Protein AF-A0A4Z2E9Z8-F1 (afdb_monomer_lite)

Sequence (197 aa):
MYSSHRVENRVEHRVENRVEHRVENRVEHRVENRVENRVEHRVENRVENRVENMVENRVENMVSHRVENRVENRVEHRVENMVEHRVENRVEHMVENRVENRVEHRVEHRVEHMVENRVENMVENRVENRVENMVENRVEHRVENMLVEVKVDPGSEDFILQTRTYDLYITYDKYYQTPRLWLFGYDEVRTRTRRVL

Structure (mmCIF, N/CA/C/O backbone):
data_AF-A0A4Z2E9Z8-F1
#
_entry.id   AF-A0A4Z2E9Z8-F1
#
loop_
_atom_site.group_PDB
_atom_site.id
_atom_site.type_symbol
_atom_site.label_atom_id
_atom_site.label_alt_id
_atom_site.label_comp_id
_atom_site.label_asym_id
_atom_site.label_entity_id
_atom_site.label_seq_id
_atom_site.pdbx_PDB_ins_code
_atom_site.Cartn_x
_atom_site.Cartn_y
_atom_site.Cartn_z
_atom_site.occupancy
_atom_site.B_iso_or_equiv
_atom_site.auth_seq_id
_atom_site.auth_comp_id
_atom_site.auth_asym_id
_atom_site.auth_atom_id
_atom_site.pdbx_PDB_model_num
ATOM 1 N N . MET A 1 1 ? -66.173 -4.211 116.895 1.00 52.69 1 MET A N 1
ATOM 2 C CA . MET A 1 1 ? -66.014 -3.791 115.483 1.00 52.69 1 MET A CA 1
ATOM 3 C C . MET A 1 1 ? -64.700 -3.051 115.189 1.00 52.69 1 MET A C 1
ATOM 5 O O . MET A 1 1 ? -64.117 -3.333 114.158 1.00 52.69 1 MET A O 1
ATOM 9 N N . TYR A 1 2 ? -64.145 -2.215 116.079 1.00 50.94 2 TYR A N 1
ATOM 10 C CA . TYR A 1 2 ? -62.899 -1.460 115.805 1.00 50.94 2 TYR A CA 1
ATOM 11 C C . TYR A 1 2 ? -61.582 -2.268 115.724 1.00 50.94 2 TYR A C 1
ATOM 13 O O . TYR A 1 2 ? -60.616 -1.804 115.125 1.00 50.94 2 TYR A O 1
ATOM 21 N N . SER A 1 3 ? -61.506 -3.464 116.319 1.00 54.22 3 SER A N 1
ATOM 22 C CA . SER A 1 3 ? -60.261 -4.255 116.355 1.00 54.22 3 SER A CA 1
ATOM 23 C C . SER A 1 3 ? -60.012 -5.055 115.066 1.00 54.22 3 SER A C 1
ATOM 25 O O . SER A 1 3 ? -58.865 -5.163 114.643 1.00 54.22 3 SER A O 1
ATOM 27 N N . SER A 1 4 ? -61.070 -5.527 114.393 1.00 55.72 4 SER A N 1
ATOM 28 C CA . SER A 1 4 ? -60.958 -6.346 113.172 1.00 55.72 4 SER A CA 1
ATOM 29 C C . SER A 1 4 ? -60.446 -5.533 111.982 1.00 55.72 4 SER A C 1
ATOM 31 O O . SER A 1 4 ? -59.457 -5.910 111.367 1.00 55.72 4 SER A O 1
ATOM 33 N N . HIS A 1 5 ? -61.005 -4.338 111.757 1.00 58.56 5 HIS A N 1
ATOM 34 C CA . HIS A 1 5 ? -60.586 -3.456 110.660 1.00 58.56 5 HIS A CA 1
ATOM 35 C C . HIS A 1 5 ? -59.128 -2.995 110.771 1.00 58.56 5 HIS A C 1
ATOM 37 O O . HIS A 1 5 ? -58.488 -2.704 109.765 1.00 58.56 5 HIS A O 1
ATOM 43 N N . ARG A 1 6 ? -58.580 -2.912 111.990 1.00 59.97 6 ARG A N 1
ATOM 44 C CA . ARG A 1 6 ? -57.185 -2.504 112.206 1.00 59.97 6 ARG A CA 1
ATOM 45 C C . ARG A 1 6 ? -56.204 -3.644 111.932 1.00 59.97 6 ARG A C 1
ATOM 47 O O . ARG A 1 6 ? -55.058 -3.378 111.586 1.00 59.97 6 ARG A O 1
ATOM 54 N N . VAL A 1 7 ? -56.639 -4.891 112.107 1.00 62.44 7 VAL A N 1
ATOM 55 C CA . VAL A 1 7 ? -55.854 -6.084 111.768 1.00 62.44 7 VAL A CA 1
ATOM 56 C C . VAL A 1 7 ? -55.949 -6.361 110.271 1.00 62.44 7 VAL A C 1
ATOM 58 O O . VAL A 1 7 ? -54.907 -6.570 109.664 1.00 62.44 7 VAL A O 1
ATOM 61 N N . GLU A 1 8 ? -57.135 -6.254 109.667 1.00 61.88 8 GLU A N 1
ATOM 62 C CA . GLU A 1 8 ? -57.327 -6.360 108.210 1.00 61.88 8 GLU A CA 1
ATOM 63 C C . GLU A 1 8 ? -56.483 -5.337 107.459 1.00 61.88 8 GLU A C 1
ATOM 65 O O . GLU A 1 8 ? -55.589 -5.742 106.727 1.00 61.88 8 GLU A O 1
ATOM 70 N N . ASN A 1 9 ? -56.619 -4.038 107.756 1.00 67.50 9 ASN A N 1
ATOM 71 C CA . ASN A 1 9 ? -55.815 -3.009 107.085 1.00 67.50 9 ASN A CA 1
ATOM 72 C C . ASN A 1 9 ? -54.307 -3.234 107.253 1.00 67.50 9 ASN A C 1
ATOM 74 O O . ASN A 1 9 ? -53.518 -2.958 106.357 1.00 67.50 9 ASN A O 1
ATOM 78 N N . ARG A 1 10 ? -53.864 -3.729 108.415 1.00 66.88 10 ARG A N 1
ATOM 79 C CA . ARG A 1 10 ? -52.434 -3.941 108.667 1.00 66.88 10 ARG A CA 1
ATOM 80 C C . ARG A 1 10 ? -51.906 -5.204 107.995 1.00 66.88 10 ARG A C 1
ATOM 82 O O . ARG A 1 10 ? -50.712 -5.258 107.715 1.00 66.88 10 ARG A O 1
ATOM 89 N N . VAL A 1 11 ? -52.749 -6.213 107.787 1.00 68.81 11 VAL A N 1
ATOM 90 C CA . VAL A 1 11 ? -52.408 -7.447 107.071 1.00 68.81 11 VAL A CA 1
ATOM 91 C C . VAL A 1 11 ? -52.458 -7.203 105.570 1.00 68.81 11 VAL A C 1
ATOM 93 O O . VAL A 1 11 ? -51.477 -7.526 104.913 1.00 68.81 11 VAL A O 1
ATOM 96 N N . GLU A 1 12 ? -53.506 -6.563 105.054 1.00 68.25 12 GLU A N 1
ATOM 97 C CA . GLU A 1 12 ? -53.617 -6.164 103.646 1.00 68.25 12 GLU A CA 1
ATOM 98 C C . GLU A 1 12 ? -52.423 -5.310 103.244 1.00 68.25 12 GLU A C 1
ATOM 100 O O . GLU A 1 12 ? -51.620 -5.741 102.426 1.00 68.25 12 GLU A O 1
ATOM 105 N N . HIS A 1 13 ? -52.170 -4.206 103.947 1.00 72.00 13 HIS A N 1
ATOM 106 C CA . HIS A 1 13 ? -51.076 -3.303 103.591 1.00 72.00 13 HIS A CA 1
ATOM 107 C C . HIS A 1 13 ? -49.682 -3.951 103.715 1.00 72.00 13 HIS A C 1
ATOM 109 O O . HIS A 1 13 ? -48.727 -3.519 103.068 1.00 72.00 13 HIS A O 1
ATOM 115 N N . ARG A 1 14 ? -49.517 -4.993 104.548 1.00 68.56 14 ARG A N 1
ATOM 116 C CA . ARG A 1 14 ? -48.258 -5.760 104.626 1.00 68.56 14 ARG A CA 1
ATOM 117 C C . ARG A 1 14 ? -48.140 -6.810 103.536 1.00 68.56 14 ARG A C 1
ATOM 119 O O . ARG A 1 14 ? -47.023 -7.077 103.101 1.00 68.56 14 ARG A O 1
ATOM 126 N N . VAL A 1 15 ? -49.236 -7.476 103.194 1.00 70.00 15 VAL A N 1
ATOM 127 C CA . VAL A 1 15 ? -49.260 -8.514 102.164 1.00 70.00 15 VAL A CA 1
ATOM 128 C C . VAL A 1 15 ? -49.118 -7.856 100.804 1.00 70.00 15 VAL A C 1
ATOM 130 O O . VAL A 1 15 ? -48.246 -8.269 100.056 1.00 70.00 15 VAL A O 1
ATOM 133 N N . GLU A 1 16 ? -49.859 -6.789 100.545 1.00 69.94 16 GLU A N 1
ATOM 134 C CA . GLU A 1 16 ? -49.835 -6.022 99.303 1.00 69.94 16 GLU A CA 1
ATOM 135 C C . GLU A 1 16 ? -48.438 -5.452 99.047 1.00 69.94 16 GLU A C 1
ATOM 137 O O . GLU A 1 16 ? -47.761 -5.919 98.135 1.00 69.94 16 GLU A O 1
ATOM 142 N N . ASN A 1 17 ? -47.892 -4.647 99.969 1.00 71.06 17 ASN A N 1
ATOM 143 C CA . ASN A 1 17 ? -46.530 -4.120 99.818 1.00 71.06 17 ASN A CA 1
ATOM 144 C C . ASN A 1 17 ? -45.461 -5.212 99.688 1.00 71.06 17 ASN A C 1
ATOM 146 O O . ASN A 1 17 ? -44.452 -5.027 99.018 1.00 71.06 17 ASN A O 1
ATOM 150 N N . ARG A 1 18 ? -45.603 -6.351 100.377 1.00 68.44 18 ARG A N 1
ATOM 151 C CA . ARG A 1 18 ? -44.574 -7.401 100.326 1.00 68.44 18 ARG A CA 1
ATOM 152 C C . ARG A 1 18 ? -44.693 -8.258 99.073 1.00 68.44 18 ARG A C 1
ATOM 154 O O . ARG A 1 18 ? -43.674 -8.789 98.632 1.00 68.44 18 ARG A O 1
ATOM 161 N N . VAL A 1 19 ? -45.904 -8.447 98.558 1.00 70.75 19 VAL A N 1
ATOM 162 C CA . VAL A 1 19 ? -46.176 -9.204 97.338 1.00 70.75 19 VAL A CA 1
ATOM 163 C C . VAL A 1 19 ? -45.831 -8.349 96.133 1.00 70.75 19 VAL A C 1
ATOM 165 O O . VAL A 1 19 ? -45.031 -8.821 95.338 1.00 70.75 19 VAL A O 1
ATOM 168 N N . GLU A 1 20 ? -46.299 -7.105 96.049 1.00 69.44 20 GLU A N 1
ATOM 169 C CA . GLU A 1 20 ? -45.927 -6.172 94.978 1.00 69.44 20 GLU A CA 1
ATOM 170 C C . GLU A 1 20 ? -44.412 -6.041 94.901 1.00 69.44 20 GLU A C 1
ATOM 172 O O . GLU A 1 20 ? -43.793 -6.491 93.943 1.00 69.44 20 GLU A O 1
ATOM 177 N N . HIS A 1 21 ? -43.769 -5.617 95.987 1.00 71.38 21 HIS A N 1
ATOM 178 C CA . HIS A 1 21 ? -42.346 -5.299 95.941 1.00 71.38 21 HIS A CA 1
ATOM 179 C C . HIS A 1 21 ? -41.439 -6.526 95.720 1.00 71.38 21 HIS A C 1
ATOM 181 O O . HIS A 1 21 ? -40.295 -6.381 95.287 1.00 71.38 21 HIS A O 1
ATOM 187 N N . ARG A 1 22 ? -41.906 -7.753 96.019 1.00 68.12 22 ARG A N 1
ATOM 188 C CA . ARG A 1 22 ? -41.172 -8.988 95.674 1.00 68.12 22 ARG A CA 1
ATOM 189 C C . ARG A 1 22 ? -41.489 -9.503 94.283 1.00 68.12 22 ARG A C 1
ATOM 191 O O . ARG A 1 22 ? -40.598 -10.089 93.673 1.00 68.12 22 ARG A O 1
ATOM 198 N N . VAL A 1 23 ? -42.741 -9.424 93.851 1.00 69.31 23 VAL A N 1
ATOM 199 C CA . VAL A 1 23 ? -43.162 -9.937 92.549 1.00 69.31 23 VAL A CA 1
ATOM 200 C C . VAL A 1 23 ? -42.634 -9.008 91.476 1.00 69.31 23 VAL A C 1
ATOM 202 O O . VAL A 1 23 ? -41.951 -9.493 90.589 1.00 69.31 23 VAL A O 1
ATOM 205 N N . GLU A 1 24 ? -42.820 -7.705 91.626 1.00 69.62 24 GLU A N 1
ATOM 206 C CA . GLU A 1 24 ? -42.364 -6.678 90.693 1.00 69.62 24 GLU A CA 1
ATOM 207 C C . GLU A 1 24 ? -40.842 -6.737 90.531 1.00 69.62 24 GLU A C 1
ATOM 209 O O . GLU A 1 24 ? -40.362 -7.202 89.502 1.00 69.62 24 GLU A O 1
ATOM 214 N N . ASN A 1 25 ? -40.071 -6.520 91.604 1.00 70.81 25 ASN A N 1
ATOM 215 C CA . ASN A 1 25 ? -38.605 -6.561 91.514 1.00 70.81 25 ASN A CA 1
ATOM 216 C C . ASN A 1 25 ? -38.040 -7.892 91.006 1.00 70.81 25 ASN A C 1
ATOM 218 O O . ASN A 1 25 ? -36.987 -7.918 90.374 1.00 70.81 25 ASN A O 1
ATOM 222 N N . ARG A 1 26 ? -38.655 -9.034 91.339 1.00 68.62 26 ARG A N 1
ATOM 223 C CA . ARG A 1 26 ? -38.099 -10.341 90.954 1.00 68.62 26 ARG A CA 1
ATOM 224 C C . ARG A 1 26 ? -38.521 -10.751 89.553 1.00 68.62 26 ARG A C 1
ATOM 226 O O . ARG A 1 26 ? -37.761 -11.472 88.906 1.00 68.62 26 ARG A O 1
ATOM 233 N N . VAL A 1 27 ? -39.723 -10.374 89.125 1.00 70.19 27 VAL A N 1
ATOM 234 C CA . VAL A 1 27 ? -40.237 -10.659 87.787 1.00 70.19 27 VAL A CA 1
ATOM 235 C C . VAL A 1 27 ? -39.615 -9.690 86.800 1.00 70.19 27 VAL A C 1
ATOM 237 O O . VAL A 1 27 ? -39.050 -10.181 85.833 1.00 70.19 27 VAL A O 1
ATOM 240 N N . GLU A 1 28 ? -39.589 -8.387 87.077 1.00 69.62 28 GLU A N 1
ATOM 241 C CA . GLU A 1 28 ? -38.932 -7.398 86.215 1.00 69.62 28 GLU A CA 1
ATOM 242 C C . GLU A 1 28 ? -37.465 -7.759 86.014 1.00 69.62 28 GLU A C 1
ATOM 244 O O . GLU A 1 28 ? -37.091 -8.168 84.919 1.00 69.62 28 GLU A O 1
ATOM 249 N N . HIS A 1 29 ? -36.651 -7.815 87.074 1.00 70.44 29 HIS A N 1
ATOM 250 C CA . HIS A 1 29 ? -35.225 -8.085 86.876 1.00 70.44 29 HIS A CA 1
ATOM 251 C C . HIS A 1 29 ? -34.911 -9.452 86.267 1.00 70.44 29 HIS A C 1
ATOM 253 O O . HIS A 1 29 ? -33.858 -9.598 85.649 1.00 70.44 29 HIS A O 1
ATOM 259 N N . ARG A 1 30 ? -35.744 -10.488 86.448 1.00 68.50 30 ARG A N 1
ATOM 260 C CA . ARG A 1 30 ? -35.485 -11.781 85.786 1.00 68.50 30 ARG A CA 1
ATOM 261 C C . ARG A 1 30 ? -35.984 -11.820 84.359 1.00 68.50 30 ARG A C 1
ATOM 263 O O . ARG A 1 30 ? -35.362 -12.508 83.556 1.00 68.50 30 ARG A O 1
ATOM 270 N N . VAL A 1 31 ? -37.131 -11.220 84.077 1.00 70.12 31 VAL A N 1
ATOM 271 C CA . VAL A 1 31 ? -37.717 -11.237 82.740 1.00 70.12 31 VAL A CA 1
ATOM 272 C C . VAL A 1 31 ? -36.924 -10.295 81.861 1.00 70.12 31 VAL A C 1
ATOM 274 O O . VAL A 1 31 ? -36.451 -10.741 80.829 1.00 70.12 31 VAL A O 1
ATOM 277 N N . GLU A 1 32 ? -36.664 -9.078 82.315 1.00 69.44 32 GLU A N 1
ATOM 278 C CA . GLU A 1 32 ? -35.908 -8.063 81.588 1.00 69.44 32 GLU A CA 1
ATOM 279 C C . GLU A 1 32 ? -34.497 -8.568 81.276 1.00 69.44 32 GLU A C 1
ATOM 281 O O . GLU A 1 32 ? -34.220 -8.900 80.129 1.00 69.44 32 GLU A O 1
ATOM 286 N N . ASN A 1 33 ? -33.676 -8.880 82.287 1.00 70.00 33 ASN A N 1
ATOM 287 C CA . ASN A 1 33 ? -32.312 -9.367 82.031 1.00 70.00 33 ASN A CA 1
ATOM 288 C C . ASN A 1 33 ? -32.252 -10.651 81.192 1.00 70.00 33 ASN A C 1
ATOM 290 O O . ASN A 1 33 ? -31.265 -10.886 80.500 1.00 70.00 33 ASN A O 1
ATOM 294 N N . ARG A 1 34 ? -33.238 -11.551 81.286 1.00 68.69 34 ARG A N 1
ATOM 295 C CA . ARG A 1 34 ? -33.182 -12.833 80.563 1.00 68.69 34 ARG A CA 1
ATOM 296 C C . ARG A 1 34 ? -33.755 -12.732 79.158 1.00 68.69 34 ARG A C 1
ATOM 298 O O . ARG A 1 34 ? -33.311 -13.480 78.290 1.00 68.69 34 ARG A O 1
ATOM 305 N N . VAL A 1 35 ? -34.762 -11.892 78.951 1.00 69.75 35 VAL A N 1
ATOM 306 C CA . VAL A 1 35 ? -35.347 -11.635 77.635 1.00 69.75 35 VAL A CA 1
ATOM 307 C C . VAL A 1 35 ? -34.396 -10.749 76.854 1.00 69.75 35 VAL A C 1
ATOM 309 O O . VAL A 1 35 ? -34.015 -11.149 75.766 1.00 69.75 35 VAL A O 1
ATOM 312 N N . GLU A 1 36 ? -33.927 -9.653 77.435 1.00 67.56 36 GLU A N 1
ATOM 313 C CA . GLU A 1 36 ? -33.024 -8.694 76.799 1.00 67.56 36 GLU A CA 1
ATOM 314 C C . GLU A 1 36 ? -31.722 -9.380 76.371 1.00 67.56 36 GLU A C 1
ATOM 316 O O . GLU A 1 36 ? -31.522 -9.606 75.180 1.00 67.56 36 GLU A O 1
ATOM 321 N N . ASN A 1 37 ? -30.949 -9.948 77.307 1.00 70.12 37 ASN A N 1
ATOM 322 C CA . ASN A 1 37 ? -29.684 -10.610 76.953 1.00 70.12 37 ASN A CA 1
ATOM 323 C C . ASN A 1 37 ? -29.846 -11.790 75.985 1.00 70.12 37 ASN A C 1
ATOM 325 O O . ASN A 1 37 ? -28.943 -12.088 75.209 1.00 70.12 37 ASN A O 1
ATOM 329 N N . ARG A 1 38 ? -30.952 -12.543 76.047 1.00 67.88 38 ARG A N 1
ATOM 330 C CA . ARG A 1 38 ? -31.109 -13.739 75.202 1.00 67.88 38 ARG A CA 1
ATOM 331 C C . ARG A 1 38 ? -31.675 -13.405 73.831 1.00 67.88 38 ARG A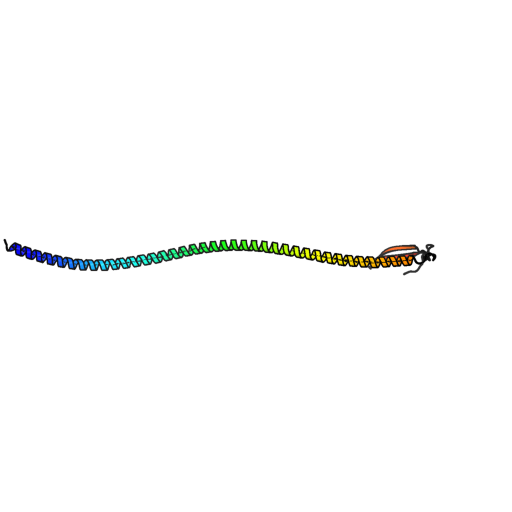 C 1
ATOM 333 O O . ARG A 1 38 ? -31.365 -14.127 72.884 1.00 67.88 38 ARG A O 1
ATOM 340 N N . VAL A 1 39 ? -32.540 -12.400 73.741 1.00 70.62 39 VAL A N 1
ATOM 341 C CA . VAL A 1 39 ? -33.137 -11.947 72.486 1.00 70.62 39 VAL A CA 1
ATOM 342 C C . VAL A 1 39 ? -32.130 -11.092 71.743 1.00 70.62 39 VAL A C 1
ATOM 344 O O . VAL A 1 39 ? -31.868 -11.425 70.595 1.00 70.62 39 VAL A O 1
ATOM 347 N N . GLU A 1 40 ? -31.492 -10.115 72.387 1.00 68.44 40 GLU A N 1
ATOM 348 C CA . GLU A 1 40 ? -30.466 -9.282 71.751 1.00 68.44 40 GLU A CA 1
ATOM 349 C C . GLU A 1 40 ? -29.336 -10.147 71.209 1.00 68.44 40 GLU A C 1
ATOM 351 O O . GLU A 1 40 ? -29.210 -10.279 69.996 1.00 68.44 40 GLU A O 1
ATOM 356 N N . HIS A 1 41 ? -28.624 -10.901 72.054 1.00 70.19 41 HIS A N 1
ATOM 357 C CA . HIS A 1 41 ? -27.485 -11.674 71.552 1.00 70.19 41 HIS A CA 1
ATOM 358 C C . HIS A 1 41 ? -27.844 -12.746 70.523 1.00 70.19 41 HIS A C 1
ATOM 360 O O . HIS A 1 41 ? -26.998 -13.091 69.699 1.00 70.19 41 HIS A O 1
ATOM 366 N N . ARG A 1 42 ? -29.047 -13.338 70.556 1.00 68.00 42 ARG A N 1
ATOM 367 C CA . ARG A 1 42 ? -29.427 -14.313 69.517 1.00 68.00 42 ARG A CA 1
ATOM 368 C C . ARG A 1 42 ? -29.886 -13.650 68.237 1.00 68.00 42 ARG A C 1
ATOM 370 O O . ARG A 1 42 ? -29.645 -14.222 67.179 1.00 68.00 42 ARG A O 1
ATOM 377 N N . VAL A 1 43 ? -30.626 -12.553 68.327 1.00 70.38 43 VAL A N 1
ATOM 378 C CA . VAL A 1 43 ? -31.142 -11.860 67.148 1.00 70.38 43 VAL A CA 1
ATOM 379 C C . VAL A 1 43 ? -29.990 -11.157 66.462 1.00 70.38 43 VAL A C 1
ATOM 381 O O . VAL A 1 43 ? -29.800 -11.389 65.278 1.00 70.38 43 VAL A O 1
ATOM 384 N N . GLU A 1 44 ? -29.169 -10.431 67.207 1.00 70.56 44 GLU A N 1
ATOM 385 C CA . GLU A 1 44 ? -28.010 -9.706 66.702 1.00 70.56 44 GLU A CA 1
ATOM 386 C C . GLU A 1 44 ? -27.029 -10.669 66.031 1.00 70.56 44 GLU A C 1
ATOM 388 O O . GLU A 1 44 ? -26.925 -10.660 64.810 1.00 70.56 44 GLU A O 1
ATOM 393 N N . ASN A 1 45 ? -26.489 -11.662 66.750 1.00 70.25 45 ASN A N 1
ATOM 394 C CA . ASN A 1 45 ? -25.545 -12.607 66.139 1.00 70.25 45 ASN A CA 1
ATOM 395 C C . ASN A 1 45 ? -26.127 -13.380 64.950 1.00 70.25 45 ASN A C 1
ATOM 397 O O . ASN A 1 45 ? -25.394 -13.747 64.036 1.00 70.25 45 ASN A O 1
ATOM 401 N N . ARG A 1 46 ? -27.421 -13.720 64.954 1.00 69.06 46 ARG A N 1
ATOM 402 C CA . ARG A 1 46 ? -28.002 -14.544 63.883 1.00 69.06 46 ARG A CA 1
ATOM 403 C C . ARG A 1 46 ? -28.428 -13.714 62.680 1.00 69.06 46 ARG A C 1
ATOM 405 O O . ARG A 1 46 ? -28.419 -14.244 61.573 1.00 69.06 46 ARG A O 1
ATOM 412 N N . VAL A 1 47 ? -28.846 -12.471 62.888 1.00 71.75 47 VAL A N 1
ATOM 413 C CA . VAL A 1 47 ? -29.189 -11.541 61.811 1.00 71.75 47 VAL A CA 1
ATOM 414 C C . VAL A 1 47 ? -27.911 -11.012 61.195 1.00 71.75 47 VAL A C 1
ATOM 416 O O . VAL A 1 47 ? -27.771 -11.123 59.987 1.00 71.75 47 VAL A O 1
ATOM 419 N N . GLU A 1 48 ? -26.963 -10.558 62.002 1.00 70.88 48 GLU A N 1
ATOM 420 C CA . GLU A 1 48 ? -25.697 -9.990 61.548 1.00 70.88 48 GLU A CA 1
ATOM 421 C C . GLU A 1 48 ? -24.910 -11.026 60.742 1.00 70.88 48 GLU A C 1
ATOM 423 O O . GLU A 1 48 ? -24.791 -10.877 59.531 1.00 70.88 48 GLU A O 1
ATOM 428 N N . ASN A 1 49 ? -24.590 -12.193 61.318 1.00 70.75 49 ASN A N 1
ATOM 429 C CA . ASN A 1 49 ? -23.867 -13.232 60.573 1.00 70.75 49 ASN A CA 1
ATOM 430 C C . ASN A 1 49 ? -24.604 -13.713 59.318 1.00 70.75 49 ASN A C 1
ATOM 432 O O . ASN A 1 49 ? -23.970 -14.126 58.352 1.00 70.75 49 ASN A O 1
ATOM 436 N N . ARG A 1 50 ? -25.940 -13.749 59.312 1.00 69.69 50 ARG A N 1
ATOM 437 C CA . ARG A 1 50 ? -26.687 -14.282 58.162 1.00 69.69 50 ARG A CA 1
ATOM 438 C C . ARG A 1 50 ? -26.884 -13.236 57.074 1.00 69.69 50 ARG A C 1
ATOM 440 O O . ARG A 1 50 ? -26.904 -13.607 55.905 1.00 69.69 50 ARG A O 1
ATOM 447 N N . VAL A 1 51 ? -27.067 -11.975 57.444 1.00 71.50 51 VAL A N 1
ATOM 448 C CA . VAL A 1 51 ? -27.182 -10.859 56.505 1.00 71.50 51 VAL A CA 1
ATOM 449 C C . VAL A 1 51 ? -25.815 -10.565 55.924 1.00 71.50 51 VAL A C 1
ATOM 451 O O . VAL A 1 51 ? -25.700 -10.537 54.711 1.00 71.50 51 VAL A O 1
ATOM 454 N N . GLU A 1 52 ? -24.783 -10.457 56.749 1.00 70.94 52 GLU A N 1
ATOM 455 C CA . GLU A 1 52 ? -23.425 -10.139 56.319 1.00 70.94 52 GLU A CA 1
ATOM 456 C C . GLU A 1 52 ? -22.887 -11.222 55.378 1.00 70.94 52 GLU A C 1
ATOM 458 O O . GLU A 1 52 ? -22.666 -10.945 54.203 1.00 70.94 52 GLU A O 1
ATOM 463 N N . ASN A 1 53 ? -22.890 -12.497 55.792 1.00 71.44 53 ASN A N 1
ATOM 464 C CA . ASN A 1 53 ? -22.423 -13.579 54.918 1.00 71.44 53 ASN A CA 1
ATOM 465 C C . ASN A 1 53 ? -23.261 -13.741 53.644 1.00 71.44 53 ASN A C 1
ATOM 467 O O . ASN A 1 53 ? -22.733 -14.144 52.611 1.00 71.44 53 ASN A O 1
ATOM 471 N N . MET A 1 54 ? -24.576 -13.507 53.688 1.00 68.75 54 MET A N 1
ATOM 472 C CA . MET A 1 54 ? -25.413 -13.685 52.498 1.00 68.75 54 MET A CA 1
ATOM 473 C C . MET A 1 54 ? -25.333 -12.480 51.563 1.00 68.75 54 MET A C 1
ATOM 475 O O . MET A 1 54 ? -25.416 -12.665 50.352 1.00 68.75 54 MET A O 1
ATOM 479 N N . VAL A 1 55 ? -25.189 -11.267 52.094 1.00 70.94 55 VAL A N 1
ATOM 480 C CA . VAL A 1 55 ? -25.061 -10.038 51.310 1.00 70.94 55 VAL A CA 1
ATOM 481 C C . VAL A 1 55 ? -23.662 -9.945 50.728 1.00 70.94 55 VAL A C 1
ATOM 483 O O . VAL A 1 55 ? -23.578 -9.777 49.519 1.00 70.94 55 VAL A O 1
ATOM 486 N N . GLU A 1 56 ? -22.596 -10.149 51.503 1.00 69.69 56 GLU A N 1
ATOM 487 C CA . GLU A 1 56 ? -21.225 -10.159 50.974 1.00 69.69 56 GLU A CA 1
ATOM 488 C C . GLU A 1 56 ? -21.082 -11.215 49.889 1.00 69.69 56 GLU A C 1
ATOM 490 O O . GLU A 1 56 ? -20.912 -10.871 48.725 1.00 69.69 56 GLU A O 1
ATOM 495 N N . ASN A 1 57 ? -21.300 -12.494 50.204 1.00 70.56 57 ASN A N 1
ATOM 496 C CA . ASN A 1 57 ? -21.057 -13.544 49.215 1.00 70.56 57 ASN A CA 1
ATOM 497 C C . ASN A 1 57 ? -21.948 -13.414 47.977 1.00 70.56 57 ASN A C 1
ATOM 499 O O . ASN A 1 57 ? -21.538 -13.790 46.881 1.00 70.56 57 ASN A O 1
ATOM 503 N N . ARG A 1 58 ? -23.186 -12.928 48.110 1.00 69.94 58 ARG A N 1
ATOM 504 C CA . ARG A 1 58 ? -24.094 -12.831 46.963 1.00 69.94 58 ARG A CA 1
ATOM 505 C C . ARG A 1 58 ? -23.870 -11.564 46.156 1.00 69.94 58 ARG A C 1
ATOM 507 O O . ARG A 1 58 ? -23.977 -11.626 44.936 1.00 69.94 58 ARG A O 1
ATOM 514 N N . VAL A 1 59 ? -23.606 -10.431 46.798 1.00 69.88 59 VAL A N 1
ATOM 515 C CA . VAL A 1 59 ? -23.330 -9.171 46.103 1.00 69.88 59 VAL A CA 1
ATOM 516 C C . VAL A 1 59 ? -21.953 -9.242 45.477 1.00 69.88 59 VAL A C 1
ATOM 518 O O . VAL A 1 59 ? -21.838 -8.969 44.294 1.00 69.88 59 VAL A O 1
ATOM 521 N N . GLU A 1 60 ? -20.941 -9.693 46.203 1.00 70.81 60 GLU A N 1
ATOM 522 C CA . GLU A 1 60 ? -19.571 -9.750 45.711 1.00 70.81 60 GLU A CA 1
ATOM 523 C C . GLU A 1 60 ? -19.444 -10.728 44.541 1.00 70.81 60 GLU A C 1
ATOM 525 O O . GLU A 1 60 ? -19.060 -10.314 43.450 1.00 70.81 60 GLU A O 1
ATOM 530 N N . ASN A 1 61 ? -19.913 -11.975 44.672 1.00 72.00 61 ASN A N 1
ATOM 531 C CA . ASN A 1 61 ? -19.830 -12.926 43.556 1.00 72.00 61 ASN A CA 1
ATOM 532 C C . ASN A 1 61 ? -20.683 -12.506 42.354 1.00 72.00 61 ASN A C 1
ATOM 534 O O . ASN A 1 61 ? -20.271 -12.675 41.207 1.00 72.00 61 ASN A O 1
ATOM 538 N N . MET A 1 62 ? -21.886 -11.968 42.580 1.00 67.56 62 MET A N 1
ATOM 539 C CA . MET A 1 62 ? -22.779 -11.614 41.475 1.00 67.56 62 MET A CA 1
ATOM 540 C C . MET A 1 62 ? -22.365 -10.303 40.803 1.00 67.56 62 MET A C 1
ATOM 542 O O . MET A 1 62 ? -22.519 -10.182 39.591 1.00 67.56 62 MET A O 1
ATOM 546 N N . VAL A 1 63 ? -21.847 -9.327 41.551 1.00 70.31 63 VAL A N 1
ATOM 547 C CA . VAL A 1 63 ? -21.327 -8.072 40.998 1.00 70.31 63 VAL A CA 1
ATOM 548 C C . VAL A 1 63 ? -19.991 -8.328 40.328 1.00 70.31 63 VAL A C 1
ATOM 550 O O . VAL A 1 63 ? -19.859 -7.937 39.177 1.00 70.31 63 VAL A O 1
ATOM 553 N N . SER A 1 64 ? -19.056 -9.038 40.961 1.00 69.88 64 SER A N 1
ATOM 554 C CA . SER A 1 64 ? -17.737 -9.295 40.375 1.00 69.88 64 SER A CA 1
ATOM 555 C C . SER A 1 64 ? -17.871 -10.046 39.055 1.00 69.88 64 SER A C 1
ATOM 557 O O . SER A 1 64 ? -17.534 -9.494 38.013 1.00 69.88 64 SER A O 1
ATOM 559 N N . HIS A 1 65 ? -18.532 -11.211 39.036 1.00 70.06 65 HIS A N 1
ATOM 560 C CA . HIS A 1 65 ? -18.673 -11.968 37.790 1.00 70.06 65 HIS A CA 1
ATOM 561 C C . HIS A 1 65 ? -19.499 -11.253 36.726 1.00 70.06 65 HIS A C 1
ATOM 563 O O . HIS A 1 65 ? -19.228 -11.405 35.536 1.00 70.06 65 HIS A O 1
ATOM 569 N N . ARG A 1 66 ? -20.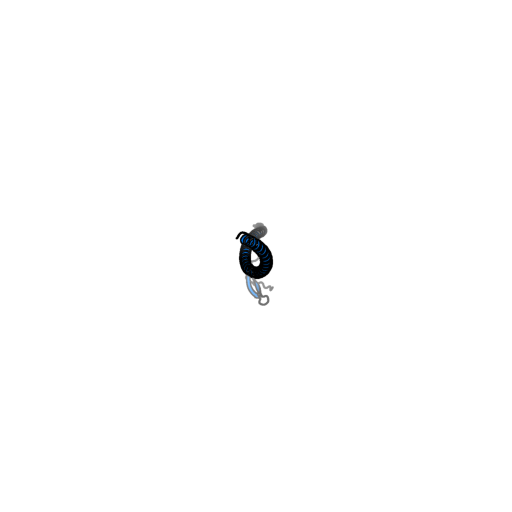544 -10.512 37.103 1.00 67.94 66 ARG A N 1
ATOM 570 C CA . ARG A 1 66 ? -21.401 -9.851 36.111 1.00 67.94 66 ARG A CA 1
ATOM 571 C C . ARG A 1 66 ? -20.781 -8.562 35.592 1.00 67.94 66 ARG A C 1
ATOM 573 O O . ARG A 1 66 ? -21.062 -8.199 34.453 1.00 67.94 66 ARG A O 1
ATOM 580 N N . VAL A 1 67 ? -19.990 -7.864 36.401 1.00 71.12 67 VAL A N 1
ATOM 581 C CA . VAL A 1 67 ? -19.268 -6.659 35.990 1.00 71.12 67 VAL A CA 1
ATOM 582 C C . VAL A 1 67 ? -18.037 -7.048 35.192 1.00 71.12 67 VAL A C 1
ATOM 584 O O . VAL A 1 67 ? -17.925 -6.537 34.088 1.00 71.12 67 VAL A O 1
ATOM 587 N N . GLU A 1 68 ? -17.205 -7.990 35.644 1.00 71.50 68 GLU A N 1
ATOM 588 C CA . GLU A 1 68 ? -16.063 -8.490 34.859 1.00 71.50 68 GLU A CA 1
ATOM 589 C C . GLU A 1 68 ? -16.526 -8.982 33.499 1.00 71.50 68 GLU A C 1
ATOM 591 O O . GLU A 1 68 ? -16.221 -8.349 32.496 1.00 71.50 68 GLU A O 1
ATOM 596 N N . ASN A 1 69 ? -17.397 -9.995 33.446 1.00 68.88 69 ASN A N 1
ATOM 597 C CA . ASN A 1 69 ? -17.794 -10.565 32.158 1.00 68.88 69 ASN A CA 1
ATOM 598 C C . ASN A 1 69 ? -18.458 -9.541 31.233 1.00 68.88 69 ASN A C 1
ATOM 600 O O . ASN A 1 69 ? -18.361 -9.655 30.015 1.00 68.88 69 ASN A O 1
ATOM 604 N N . ARG A 1 70 ? -19.189 -8.557 31.766 1.00 68.50 70 ARG A N 1
ATOM 605 C CA . ARG A 1 70 ? -19.893 -7.578 30.926 1.00 68.50 70 ARG A CA 1
ATOM 606 C C . ARG A 1 70 ? -19.011 -6.398 30.536 1.00 68.50 70 ARG A C 1
ATOM 608 O O . ARG A 1 70 ? -19.268 -5.802 29.494 1.00 68.50 70 ARG A O 1
ATOM 615 N N . VAL A 1 71 ? -18.040 -6.023 31.362 1.00 70.75 71 VAL A N 1
ATOM 616 C CA . VAL A 1 71 ? -17.072 -4.966 31.059 1.00 70.75 71 VAL A CA 1
ATOM 617 C C . VAL A 1 71 ? -16.013 -5.523 30.129 1.00 70.75 71 VAL A C 1
ATOM 619 O O . VAL A 1 71 ? -15.822 -4.942 29.075 1.00 70.75 71 VAL A O 1
ATOM 622 N N . GLU A 1 72 ? -15.424 -6.668 30.444 1.00 71.25 72 GLU A N 1
ATOM 623 C CA . GLU A 1 72 ? -14.381 -7.323 29.656 1.00 71.25 72 GLU A CA 1
ATOM 624 C C . GLU A 1 72 ? -14.880 -7.617 28.238 1.00 71.25 72 GLU A C 1
ATOM 626 O O . GLU A 1 72 ? -14.427 -6.972 27.296 1.00 71.25 72 GLU A O 1
ATOM 631 N N . ASN A 1 73 ? -15.965 -8.388 28.084 1.00 70.38 73 ASN A N 1
ATOM 632 C CA . ASN A 1 73 ? -16.511 -8.681 26.752 1.00 70.38 73 ASN A CA 1
ATOM 633 C C . ASN A 1 73 ? -16.962 -7.433 25.984 1.00 70.38 73 ASN A C 1
ATOM 635 O O . ASN A 1 73 ? -16.976 -7.430 24.760 1.00 70.38 73 ASN A O 1
ATOM 639 N N . ARG A 1 74 ? -17.414 -6.366 26.654 1.00 67.31 74 ARG A N 1
ATOM 640 C CA . ARG A 1 74 ? -17.916 -5.177 25.945 1.00 67.31 74 ARG A CA 1
ATOM 641 C C . ARG A 1 74 ? -16.806 -4.187 25.623 1.00 67.31 74 ARG A C 1
ATOM 643 O O . ARG A 1 74 ? -16.947 -3.452 24.648 1.00 67.31 74 ARG A O 1
ATOM 650 N N . VAL A 1 75 ? -15.768 -4.128 26.450 1.00 70.75 75 VAL A N 1
ATOM 651 C CA . VAL A 1 75 ? -14.595 -3.277 26.262 1.00 70.75 75 VAL A CA 1
ATOM 652 C C . VAL A 1 75 ? -13.674 -3.922 25.248 1.00 70.75 75 VAL A C 1
ATOM 654 O O . VAL A 1 75 ? -13.363 -3.242 24.283 1.00 70.75 75 VAL A O 1
ATOM 657 N N . GLU A 1 76 ? -13.336 -5.205 25.376 1.00 70.31 76 GLU A N 1
ATOM 658 C CA . GLU A 1 76 ? -12.506 -5.906 24.390 1.00 70.31 76 GLU A CA 1
ATOM 659 C C . GLU A 1 76 ? -13.131 -5.807 23.005 1.00 70.31 76 GLU A C 1
ATOM 661 O O . GLU A 1 76 ? -12.582 -5.149 22.128 1.00 70.31 76 GLU A O 1
ATOM 666 N N . HIS A 1 77 ? -14.362 -6.288 22.833 1.00 68.25 77 HIS A N 1
ATOM 667 C CA . HIS A 1 77 ? -14.968 -6.320 21.504 1.00 68.25 77 HIS A CA 1
ATOM 668 C C . HIS A 1 77 ? -15.230 -4.931 20.908 1.00 68.25 77 HIS A C 1
ATOM 670 O O . HIS A 1 77 ? -15.277 -4.791 19.688 1.00 68.25 77 HIS A O 1
ATOM 676 N N . ARG A 1 78 ? -15.445 -3.886 21.724 1.00 66.44 78 ARG A N 1
ATOM 677 C CA . ARG A 1 78 ? -15.575 -2.517 21.193 1.00 66.44 78 ARG A CA 1
ATOM 678 C C . ARG A 1 78 ? -14.232 -1.882 20.903 1.00 66.44 78 ARG A C 1
ATOM 680 O O . ARG A 1 78 ? -14.147 -1.149 19.927 1.00 66.44 78 ARG A O 1
ATOM 687 N N . VAL A 1 79 ? -13.244 -2.063 21.769 1.00 68.56 79 VAL A N 1
ATOM 688 C CA . VAL A 1 79 ? -11.925 -1.452 21.605 1.00 68.56 79 VAL A CA 1
ATOM 689 C C . VAL A 1 79 ? -11.221 -2.116 20.440 1.00 68.56 79 VAL A C 1
ATOM 691 O O . VAL A 1 79 ? -10.776 -1.406 19.556 1.00 68.56 79 VAL A O 1
ATOM 694 N N . GLU A 1 80 ? -11.219 -3.440 20.376 1.00 70.56 80 GLU A N 1
ATOM 695 C CA . GLU A 1 80 ? -10.580 -4.207 19.312 1.00 70.56 80 GLU A CA 1
ATOM 696 C C . GLU A 1 80 ? -11.183 -3.857 17.948 1.00 70.56 80 GLU A C 1
ATOM 698 O O . GLU A 1 80 ? -10.501 -3.261 17.118 1.00 70.56 80 GLU A O 1
ATOM 703 N N . ASN A 1 81 ? -12.500 -4.022 17.776 1.00 69.69 81 ASN A N 1
ATOM 704 C CA . ASN A 1 81 ? -13.154 -3.682 16.509 1.00 69.69 81 ASN A CA 1
ATOM 705 C C . ASN A 1 81 ? -13.022 -2.197 16.141 1.00 69.69 81 ASN A C 1
ATOM 707 O O . ASN A 1 81 ? -12.919 -1.858 14.969 1.00 69.69 81 ASN A O 1
ATOM 711 N N . MET A 1 82 ? -13.083 -1.271 17.103 1.00 66.06 82 MET A N 1
ATOM 712 C CA . MET A 1 82 ? -13.028 0.158 16.779 1.00 66.06 82 MET A CA 1
ATOM 713 C C . MET A 1 82 ? -11.598 0.631 16.513 1.00 66.06 82 MET A C 1
ATOM 715 O O . MET A 1 82 ? -11.420 1.550 15.715 1.00 66.06 82 MET A O 1
ATOM 719 N N . VAL A 1 83 ? -10.600 0.042 17.175 1.00 69.56 83 VAL A N 1
ATOM 720 C CA . VAL A 1 83 ? -9.183 0.365 16.992 1.00 69.56 83 VAL A CA 1
ATOM 721 C C . VAL A 1 83 ? -8.669 -0.269 15.712 1.00 69.56 83 VAL A C 1
ATOM 723 O O . VAL A 1 83 ? -8.114 0.475 14.913 1.00 69.56 83 VAL A O 1
ATOM 726 N N . GLU A 1 84 ? -8.913 -1.556 15.460 1.00 69.19 84 GLU A N 1
ATOM 727 C CA . GLU A 1 84 ? -8.512 -2.198 14.201 1.00 69.19 84 GLU A CA 1
ATOM 728 C C . GLU A 1 84 ? -9.103 -1.446 13.016 1.00 69.19 84 GLU A C 1
ATOM 730 O O . GLU A 1 84 ? -8.374 -0.827 12.244 1.00 69.19 84 GLU A O 1
ATOM 735 N N . HIS A 1 85 ? -10.432 -1.351 12.938 1.00 68.25 85 HIS A N 1
ATOM 736 C CA . HIS A 1 85 ? -11.050 -0.793 11.741 1.00 68.25 85 HIS A CA 1
ATOM 737 C C . HIS A 1 85 ? -10.767 0.698 11.541 1.00 68.25 85 HIS A C 1
ATOM 739 O O . HIS A 1 85 ? -10.775 1.165 10.403 1.00 68.25 85 HIS A O 1
ATOM 745 N N . ARG A 1 86 ? -10.545 1.489 12.603 1.00 66.12 86 ARG A N 1
ATOM 746 C CA . ARG A 1 86 ? -10.149 2.898 12.423 1.00 66.12 86 ARG A CA 1
ATOM 747 C C . ARG A 1 86 ? -8.677 3.052 12.112 1.00 66.12 86 ARG A C 1
ATOM 749 O O . ARG A 1 86 ? -8.351 3.945 11.337 1.00 66.12 86 ARG A O 1
ATOM 756 N N . VAL A 1 87 ? -7.797 2.308 12.772 1.00 68.94 87 VAL A N 1
ATOM 757 C CA . VAL A 1 87 ? -6.354 2.469 12.580 1.00 68.94 87 VAL A CA 1
ATOM 758 C C . VAL A 1 87 ? -5.973 1.926 11.217 1.00 68.94 87 VAL A C 1
ATOM 760 O O . VAL A 1 87 ? -5.314 2.640 10.476 1.00 68.94 87 VAL A O 1
ATOM 763 N N . GLU A 1 88 ? -6.463 0.748 10.851 1.00 70.06 88 GLU A N 1
ATOM 764 C CA . GLU A 1 88 ? -6.154 0.101 9.580 1.00 70.06 88 GLU A CA 1
ATOM 765 C C . GLU A 1 88 ? -6.635 0.956 8.404 1.00 70.06 88 GLU A C 1
ATOM 767 O O . GLU A 1 88 ? -5.807 1.493 7.672 1.00 70.06 88 GLU A O 1
ATOM 772 N N . ASN A 1 89 ? -7.936 1.273 8.338 1.00 70.12 89 ASN A N 1
ATOM 773 C CA . ASN A 1 89 ? -8.476 2.110 7.260 1.00 70.12 89 ASN A CA 1
ATOM 774 C C . ASN A 1 89 ? -7.817 3.494 7.190 1.00 70.12 89 ASN A C 1
ATOM 776 O O . ASN A 1 89 ? -7.620 4.047 6.111 1.00 70.12 89 ASN A O 1
ATOM 780 N N . ARG A 1 90 ? -7.506 4.120 8.332 1.00 69.19 90 ARG A N 1
ATOM 781 C CA . ARG A 1 90 ? -6.948 5.479 8.327 1.00 69.19 90 ARG A CA 1
ATOM 782 C C . ARG A 1 90 ? -5.460 5.481 7.990 1.00 69.19 90 ARG A C 1
ATOM 784 O O . ARG A 1 90 ? -4.994 6.452 7.399 1.00 69.19 90 ARG A O 1
ATOM 791 N N . VAL A 1 91 ? -4.719 4.447 8.385 1.00 71.44 91 VAL A N 1
ATOM 792 C CA . VAL A 1 91 ? -3.298 4.296 8.060 1.00 71.44 91 VAL A CA 1
ATOM 793 C C . VAL A 1 91 ? -3.145 3.909 6.600 1.00 71.44 91 VAL A C 1
ATOM 795 O O . VAL A 1 91 ? -2.409 4.610 5.916 1.00 71.44 91 VAL A O 1
ATOM 798 N N . GLU A 1 92 ? -3.874 2.909 6.100 1.00 71.38 92 GLU A N 1
ATOM 799 C CA . GLU A 1 92 ? -3.863 2.552 4.674 1.00 71.38 92 GLU A CA 1
ATOM 800 C C . GLU A 1 92 ? -4.189 3.768 3.819 1.00 71.38 92 GLU A C 1
ATOM 802 O O . GLU A 1 92 ? -3.348 4.244 3.062 1.00 71.38 92 GLU A O 1
ATOM 807 N N . HIS A 1 93 ? -5.355 4.375 4.037 1.00 71.81 93 HIS A N 1
ATOM 808 C CA . HIS A 1 93 ? -5.830 5.427 3.150 1.00 71.81 93 HIS A CA 1
ATOM 809 C C . HIS A 1 93 ? -4.967 6.699 3.221 1.00 71.81 93 HIS A C 1
ATOM 811 O O . HIS A 1 93 ? -4.877 7.435 2.237 1.00 71.81 93 HIS A O 1
ATOM 817 N N . MET A 1 94 ? -4.316 6.996 4.356 1.00 67.56 94 MET A N 1
ATOM 818 C CA . MET A 1 94 ? -3.362 8.112 4.429 1.00 67.56 94 MET A CA 1
ATOM 819 C C . MET A 1 94 ? -1.993 7.763 3.853 1.00 67.56 94 MET A C 1
ATOM 821 O O . MET A 1 94 ? -1.367 8.639 3.260 1.00 67.56 94 MET A O 1
ATOM 825 N N . VAL A 1 95 ? -1.488 6.549 4.072 1.00 69.69 95 VAL A N 1
ATOM 826 C CA . VAL A 1 95 ? -0.170 6.137 3.577 1.00 69.69 95 VAL A CA 1
ATOM 827 C C . VAL A 1 95 ? -0.222 5.994 2.068 1.00 69.69 95 VAL A C 1
ATOM 829 O O . VAL A 1 95 ? 0.613 6.591 1.401 1.00 69.69 95 VAL A O 1
ATOM 832 N N . GLU A 1 96 ? -1.226 5.309 1.541 1.00 71.00 96 GLU A N 1
ATOM 833 C CA . GLU A 1 96 ? -1.400 5.073 0.113 1.00 71.00 96 GLU A CA 1
ATOM 834 C C . GLU A 1 96 ? -1.522 6.406 -0.630 1.00 71.00 96 GLU A C 1
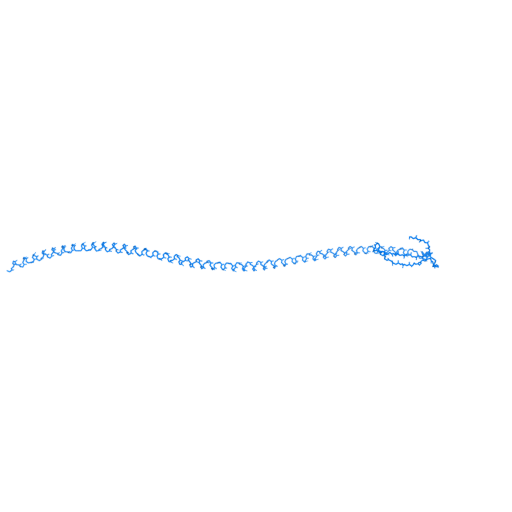ATOM 836 O O . GLU A 1 96 ? -0.608 6.793 -1.354 1.00 71.00 96 GLU A O 1
ATOM 841 N N . ASN A 1 97 ? -2.514 7.235 -0.287 1.00 69.94 97 ASN A N 1
ATOM 842 C CA . ASN A 1 97 ? -2.683 8.529 -0.954 1.00 69.94 97 ASN A CA 1
ATOM 843 C C . ASN A 1 97 ? -1.488 9.472 -0.786 1.00 69.94 97 ASN A C 1
ATOM 845 O O . ASN A 1 97 ? -1.206 10.272 -1.675 1.00 69.94 97 ASN A O 1
ATOM 849 N N . ARG A 1 98 ? -0.799 9.466 0.360 1.00 69.38 98 ARG A N 1
ATOM 850 C CA . ARG A 1 98 ? 0.312 10.401 0.585 1.00 69.38 98 ARG A CA 1
ATOM 851 C C . ARG A 1 98 ? 1.607 9.922 -0.055 1.00 69.38 98 ARG A C 1
ATOM 853 O O . ARG A 1 98 ? 2.408 10.767 -0.449 1.00 69.38 98 ARG A O 1
ATOM 860 N N . VAL A 1 99 ? 1.851 8.617 -0.099 1.00 70.88 99 VAL A N 1
ATOM 861 C CA . VAL A 1 99 ? 3.037 8.041 -0.736 1.00 70.88 99 VAL A CA 1
ATOM 862 C C . VAL A 1 99 ? 2.860 8.088 -2.240 1.00 70.88 99 VAL A C 1
ATOM 864 O O . VAL A 1 99 ? 3.733 8.635 -2.899 1.00 70.88 99 VAL A O 1
ATOM 867 N N . GLU A 1 100 ? 1.726 7.636 -2.759 1.00 70.00 100 GLU A N 1
ATOM 868 C CA . GLU A 1 100 ? 1.447 7.585 -4.192 1.00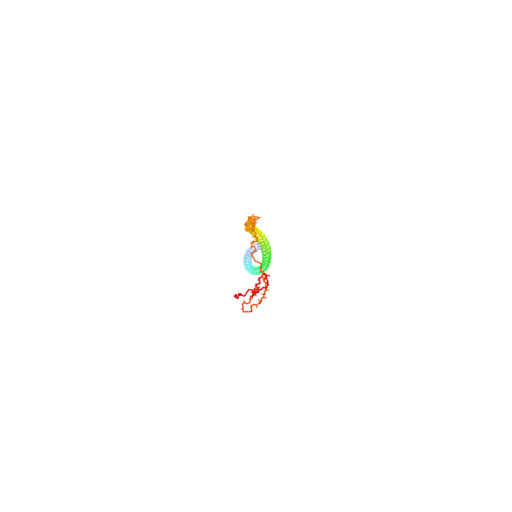 70.00 100 GLU A CA 1
ATOM 869 C C . GLU A 1 100 ? 1.507 8.992 -4.800 1.00 70.00 100 GLU A C 1
ATOM 871 O O . GLU A 1 100 ? 2.449 9.298 -5.527 1.00 70.00 100 GLU A O 1
ATOM 876 N N . ASN A 1 101 ? 0.678 9.933 -4.331 1.00 70.44 101 ASN A N 1
ATOM 877 C CA . ASN A 1 101 ? 0.689 11.300 -4.870 1.00 70.44 101 ASN A CA 1
ATOM 878 C C . ASN A 1 101 ? 2.036 12.023 -4.704 1.00 70.44 101 ASN A C 1
ATOM 880 O O . ASN A 1 101 ? 2.398 12.876 -5.512 1.00 70.44 101 ASN A O 1
ATOM 884 N N . ARG A 1 102 ? 2.788 11.761 -3.628 1.00 68.31 102 ARG A N 1
ATOM 885 C CA . ARG A 1 102 ? 4.045 12.487 -3.379 1.00 68.31 102 ARG A CA 1
ATOM 886 C C . ARG A 1 102 ? 5.224 11.873 -4.115 1.00 68.31 102 ARG A C 1
ATOM 888 O O . ARG A 1 102 ? 6.139 12.618 -4.464 1.00 68.31 102 ARG A O 1
ATOM 895 N N . VAL A 1 103 ? 5.249 10.553 -4.269 1.00 70.31 103 VAL A N 1
ATOM 896 C CA . VAL A 1 103 ? 6.308 9.835 -4.980 1.00 70.31 103 VAL A CA 1
ATOM 897 C C . VAL A 1 103 ? 6.087 9.989 -6.469 1.00 70.31 103 VAL A C 1
ATOM 899 O O . VAL A 1 103 ? 6.997 10.464 -7.134 1.00 70.31 103 VAL A O 1
ATOM 902 N N . GLU A 1 104 ? 4.892 9.698 -6.964 1.00 70.00 104 GLU A N 1
ATOM 903 C CA . GLU A 1 104 ? 4.564 9.757 -8.387 1.00 70.00 104 GLU A CA 1
ATOM 904 C C . GLU A 1 104 ? 4.800 11.173 -8.924 1.00 70.00 104 GLU A C 1
ATOM 906 O O . GLU A 1 104 ? 5.705 11.399 -9.726 1.00 70.00 104 GLU A O 1
ATOM 911 N N . HIS A 1 105 ? 4.169 12.177 -8.311 1.00 70.44 105 HIS A N 1
ATOM 912 C CA . HIS A 1 105 ? 4.260 13.548 -8.806 1.00 70.44 105 HIS A CA 1
ATOM 913 C C . HIS A 1 105 ? 5.660 14.173 -8.661 1.00 70.44 105 HIS A C 1
ATOM 915 O O . HIS A 1 105 ? 6.046 15.026 -9.464 1.00 70.44 105 HIS A O 1
ATOM 921 N N . ARG A 1 106 ? 6.454 13.785 -7.646 1.00 68.44 106 ARG A N 1
ATOM 922 C CA . ARG A 1 106 ? 7.844 14.272 -7.523 1.00 68.44 106 ARG A CA 1
ATOM 923 C C . ARG A 1 106 ? 8.806 13.532 -8.429 1.00 68.44 106 ARG A C 1
ATOM 925 O O . ARG A 1 106 ? 9.764 14.161 -8.873 1.00 68.44 106 ARG A O 1
ATOM 932 N N . VAL A 1 107 ? 8.640 12.224 -8.589 1.00 70.81 107 VAL A N 1
ATOM 933 C CA . VAL A 1 107 ? 9.556 11.396 -9.373 1.00 70.81 107 VAL A CA 1
ATOM 934 C C . VAL A 1 107 ? 9.321 11.662 -10.845 1.00 70.81 107 VAL A C 1
ATOM 936 O O . VAL A 1 107 ? 10.292 12.001 -11.508 1.00 70.81 107 VAL A O 1
ATOM 939 N N . GLU A 1 108 ? 8.078 11.639 -11.325 1.00 70.06 108 GLU A N 1
ATOM 940 C CA . GLU A 1 108 ? 7.767 11.982 -12.716 1.00 70.06 108 GLU A CA 1
ATOM 941 C C . GLU A 1 108 ? 8.259 13.387 -13.040 1.00 70.06 108 GLU A C 1
ATOM 943 O O . GLU A 1 108 ? 9.185 13.546 -13.828 1.00 70.06 108 GLU A O 1
ATOM 948 N N . HIS A 1 109 ? 7.782 14.406 -12.323 1.00 70.94 109 HIS A N 1
ATOM 949 C CA . HIS A 1 109 ? 8.106 15.783 -12.688 1.00 70.94 109 HIS A CA 1
ATOM 950 C C . HIS A 1 109 ? 9.604 16.112 -12.552 1.00 70.94 109 HIS A C 1
ATOM 952 O O . HIS A 1 109 ? 10.122 16.952 -13.289 1.00 70.94 109 HIS A O 1
ATOM 958 N N . ARG A 1 110 ? 10.346 15.496 -11.616 1.00 69.38 110 ARG A N 1
ATOM 959 C CA . ARG A 1 110 ? 11.805 15.707 -11.553 1.00 69.38 110 ARG A CA 1
ATOM 960 C C . ARG A 1 110 ? 12.553 14.917 -12.608 1.00 69.38 110 ARG A C 1
ATOM 962 O O . ARG A 1 110 ? 13.523 15.446 -13.140 1.00 69.38 110 ARG A O 1
ATOM 969 N N . VAL A 1 111 ? 12.200 13.655 -12.823 1.00 71.75 111 VAL A N 1
ATOM 970 C CA . VAL A 1 111 ? 12.924 12.795 -13.762 1.00 71.75 111 VAL A CA 1
ATOM 971 C C . VAL A 1 111 ? 12.667 13.282 -15.172 1.00 71.75 111 VAL A C 1
ATOM 973 O O . VAL A 1 111 ? 13.628 13.520 -15.887 1.00 71.75 111 VAL A O 1
ATOM 976 N N . GLU A 1 112 ? 11.415 13.530 -15.528 1.00 72.56 112 GLU A N 1
ATOM 977 C CA . GLU A 1 112 ? 11.018 14.005 -16.847 1.00 72.56 112 GLU A CA 1
ATOM 978 C C . GLU A 1 112 ? 11.662 15.363 -17.139 1.00 72.56 112 GLU A C 1
ATOM 980 O O . GLU A 1 112 ? 12.509 15.458 -18.020 1.00 72.56 112 GLU A O 1
ATOM 985 N N . HIS A 1 113 ? 11.451 16.368 -16.284 1.00 74.00 113 HIS A N 1
ATOM 986 C CA . HIS A 1 113 ? 12.020 17.698 -16.513 1.00 74.00 113 HIS A CA 1
ATOM 987 C C . HIS A 1 113 ? 13.559 17.724 -16.480 1.00 74.00 113 HIS A C 1
ATOM 989 O O . HIS A 1 113 ? 14.173 18.527 -17.179 1.00 74.00 113 HIS A O 1
ATOM 995 N N . MET A 1 114 ? 14.229 16.902 -15.661 1.00 70.25 114 MET A N 1
ATOM 996 C CA . MET A 1 114 ? 15.699 16.862 -15.674 1.00 70.25 114 MET A CA 1
ATOM 997 C C . MET A 1 114 ? 16.253 16.071 -16.854 1.00 70.25 114 MET A C 1
ATOM 999 O O . MET A 1 114 ? 17.302 16.446 -17.370 1.00 70.25 114 MET A O 1
ATOM 1003 N N . VAL A 1 115 ? 15.611 14.971 -17.249 1.00 72.19 115 VAL A N 1
ATOM 1004 C CA . VAL A 1 115 ? 1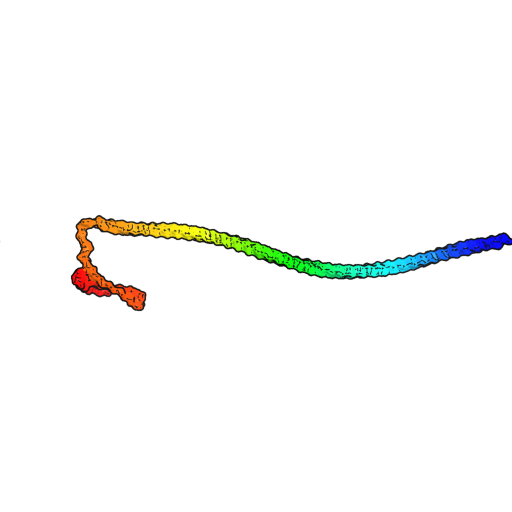6.056 14.147 -18.377 1.00 72.19 115 VAL A CA 1
ATOM 1005 C C . VAL A 1 115 ? 15.818 14.895 -19.673 1.00 72.19 115 VAL A C 1
ATOM 1007 O O . VAL A 1 115 ? 16.756 15.018 -20.447 1.00 72.19 115 VAL A O 1
ATOM 1010 N N . GLU A 1 116 ? 14.632 15.457 -19.867 1.00 73.12 116 GLU A N 1
ATOM 1011 C CA . GLU A 1 116 ? 14.260 16.196 -21.068 1.00 73.12 116 GLU A CA 1
ATOM 1012 C C . GLU A 1 116 ? 15.192 17.394 -21.259 1.00 73.12 116 GLU A C 1
ATOM 1014 O O . GLU A 1 116 ? 16.001 17.392 -22.181 1.00 73.12 116 GLU A O 1
ATOM 1019 N N . ASN A 1 117 ? 15.269 18.306 -20.284 1.00 73.75 117 ASN A N 1
ATOM 1020 C CA . ASN A 1 117 ? 16.159 19.462 -20.404 1.00 73.75 117 ASN A CA 1
ATOM 1021 C C . ASN A 1 117 ? 17.636 19.079 -20.534 1.00 73.75 117 ASN A C 1
ATOM 1023 O O . ASN A 1 117 ? 18.382 19.746 -21.245 1.00 73.75 117 ASN A O 1
ATOM 1027 N N . ARG A 1 118 ? 18.122 18.056 -19.823 1.00 72.75 118 ARG A N 1
ATOM 1028 C CA . ARG A 1 118 ? 19.551 17.717 -19.874 1.00 72.75 118 ARG A CA 1
ATOM 1029 C C . ARG A 1 118 ? 19.913 16.978 -21.153 1.00 72.75 118 ARG A C 1
ATOM 1031 O O . ARG A 1 118 ? 21.016 17.183 -21.652 1.00 72.75 118 ARG A O 1
ATOM 1038 N N . VAL A 1 119 ? 19.047 16.099 -21.644 1.00 73.69 119 VAL A N 1
ATOM 1039 C CA . VAL A 1 119 ? 19.275 15.355 -22.885 1.00 73.69 119 VAL A CA 1
ATOM 1040 C C . VAL A 1 119 ? 19.106 16.290 -24.066 1.00 73.69 119 VAL A C 1
ATOM 1042 O O . VAL A 1 119 ? 20.012 16.346 -24.883 1.00 73.69 119 VAL A O 1
ATOM 1045 N N . GLU A 1 120 ? 18.035 17.075 -24.111 1.00 73.81 120 GLU A N 1
ATOM 1046 C CA . GLU A 1 120 ? 17.766 18.021 -25.191 1.00 73.81 120 GLU A CA 1
ATOM 1047 C C . GLU A 1 120 ? 18.890 19.053 -25.291 1.00 73.81 120 GLU A C 1
ATOM 1049 O O . GLU A 1 120 ? 19.627 19.051 -26.272 1.00 73.81 120 GLU A O 1
ATOM 1054 N N . ASN A 1 121 ? 19.190 19.791 -24.215 1.00 74.38 121 ASN A N 1
ATOM 1055 C CA . ASN A 1 121 ? 20.256 20.796 -24.265 1.00 74.38 121 ASN A CA 1
ATOM 1056 C C . ASN A 1 121 ? 21.643 20.199 -24.542 1.00 74.38 121 ASN A C 1
ATOM 1058 O O . ASN A 1 121 ? 22.492 20.873 -25.119 1.00 74.38 121 ASN A O 1
ATOM 1062 N N . MET A 1 122 ? 21.939 18.973 -24.099 1.00 71.19 122 MET A N 1
ATOM 1063 C CA . MET A 1 122 ? 23.262 18.383 -24.327 1.00 71.19 122 MET A CA 1
ATOM 1064 C C . MET A 1 122 ? 23.380 17.755 -25.715 1.00 71.19 122 MET A C 1
ATOM 1066 O O . MET A 1 122 ? 24.465 17.786 -26.289 1.00 71.19 122 MET A O 1
ATOM 1070 N N . VAL A 1 123 ? 22.306 17.171 -26.246 1.00 71.69 123 VAL A N 1
ATOM 1071 C CA . VAL A 1 123 ? 22.277 16.584 -27.588 1.00 71.69 123 VAL A CA 1
ATOM 1072 C C . VAL A 1 123 ? 22.215 17.690 -28.623 1.00 71.69 123 VAL A C 1
ATOM 1074 O O . VAL A 1 123 ? 23.073 17.708 -29.493 1.00 71.69 123 VAL A O 1
ATOM 1077 N N . GLU A 1 124 ? 21.294 18.636 -28.489 1.00 71.44 124 GLU A N 1
ATOM 1078 C CA . GLU A 1 124 ? 21.109 19.739 -29.430 1.00 71.44 124 GLU A CA 1
ATOM 1079 C C . GLU A 1 124 ? 22.389 20.577 -29.503 1.00 71.44 124 GLU A C 1
ATOM 1081 O O . GLU A 1 124 ? 23.109 20.522 -30.496 1.00 71.44 124 GLU A O 1
ATOM 1086 N N . ASN A 1 125 ? 22.837 21.167 -28.389 1.00 72.56 125 ASN A N 1
ATOM 1087 C CA . ASN A 1 125 ? 24.033 22.011 -28.428 1.00 72.56 125 ASN A CA 1
ATOM 1088 C C . ASN A 1 125 ? 25.315 21.256 -28.800 1.00 72.56 125 ASN A C 1
ATOM 1090 O O . ASN A 1 125 ? 26.227 21.851 -29.364 1.00 72.56 125 ASN A O 1
ATOM 1094 N N . ARG A 1 126 ? 25.476 19.973 -28.453 1.00 70.75 126 ARG A N 1
ATOM 1095 C CA . ARG A 1 126 ? 26.742 19.273 -28.737 1.00 70.75 126 ARG A CA 1
ATOM 1096 C C . ARG A 1 126 ? 26.758 18.640 -30.115 1.00 70.75 126 ARG A C 1
ATOM 1098 O O . ARG A 1 126 ? 27.825 18.590 -30.724 1.00 70.75 126 ARG A O 1
ATOM 1105 N N . VAL A 1 127 ? 25.636 18.090 -30.567 1.00 71.00 127 VAL A N 1
ATOM 1106 C CA . VAL A 1 127 ? 25.533 17.464 -31.885 1.00 71.00 127 VAL A CA 1
ATOM 1107 C C . VAL A 1 127 ? 25.433 18.546 -32.936 1.00 71.00 127 VAL A C 1
ATOM 1109 O O . VAL A 1 127 ? 26.221 18.497 -33.869 1.00 71.00 127 VAL A O 1
ATOM 1112 N N . GLU A 1 128 ? 24.572 19.542 -32.756 1.00 70.94 128 GLU A N 1
ATOM 1113 C CA . GLU A 1 128 ? 24.373 20.606 -33.736 1.00 70.94 128 GLU A CA 1
ATOM 1114 C C . GLU A 1 128 ? 25.661 21.407 -33.915 1.00 70.94 128 GLU A C 1
ATOM 1116 O O . GLU A 1 128 ? 26.264 21.326 -34.978 1.00 70.94 128 GLU A O 1
ATOM 1121 N N . ASN A 1 129 ? 26.229 21.980 -32.846 1.00 73.25 129 ASN A N 1
ATOM 1122 C CA . ASN A 1 129 ? 27.484 22.728 -32.979 1.00 73.25 129 ASN A CA 1
ATOM 1123 C C . ASN A 1 129 ? 28.639 21.868 -33.513 1.00 73.25 129 ASN A C 1
ATOM 1125 O O . ASN A 1 129 ? 29.489 22.368 -34.241 1.00 73.25 129 ASN A O 1
ATOM 1129 N N . ARG A 1 130 ? 28.745 20.583 -33.152 1.00 72.50 130 ARG A N 1
ATOM 1130 C CA . ARG A 1 130 ? 29.868 19.754 -33.626 1.00 72.50 130 ARG A CA 1
ATOM 1131 C C . ARG A 1 130 ? 29.679 19.298 -35.065 1.00 72.50 130 ARG A C 1
ATOM 1133 O O . ARG A 1 130 ? 30.672 19.184 -35.776 1.00 72.50 130 ARG A O 1
ATOM 1140 N N . VAL A 1 131 ? 28.454 18.978 -35.468 1.00 72.44 131 VAL A N 1
ATOM 1141 C CA . VAL A 1 131 ? 28.133 18.564 -36.835 1.00 72.44 131 VAL A CA 1
ATOM 1142 C C . VAL A 1 131 ? 28.201 19.772 -37.749 1.00 72.44 131 VAL A C 1
ATOM 1144 O O . VAL A 1 131 ? 28.889 19.692 -38.756 1.00 72.44 131 VAL A O 1
ATOM 1147 N N . GLU A 1 132 ? 27.595 20.890 -37.367 1.00 73.00 132 GLU A N 1
ATOM 1148 C CA . GLU A 1 132 ? 27.602 22.133 -38.130 1.00 73.00 132 GLU A CA 1
ATOM 1149 C C . GLU A 1 132 ? 29.029 22.647 -38.312 1.00 73.00 132 GLU A C 1
ATOM 1151 O O . GLU A 1 132 ? 29.505 22.675 -39.440 1.00 73.00 132 GLU A O 1
ATOM 1156 N N . ASN A 1 133 ? 29.802 22.845 -37.235 1.00 71.81 133 ASN A N 1
ATOM 1157 C CA . ASN A 1 133 ? 31.196 23.287 -37.374 1.00 71.81 133 ASN A CA 1
ATOM 1158 C C . ASN A 1 133 ? 32.066 22.292 -38.160 1.00 71.81 133 ASN A C 1
ATOM 1160 O O . ASN A 1 133 ? 33.016 22.695 -38.827 1.00 71.81 133 ASN A O 1
ATOM 1164 N N . MET A 1 134 ? 31.813 20.982 -38.071 1.00 69.75 134 MET A N 1
ATOM 1165 C CA . MET A 1 134 ? 32.609 20.000 -38.814 1.00 69.75 134 MET A CA 1
ATOM 1166 C C . MET A 1 134 ? 32.211 19.940 -40.290 1.00 69.75 134 MET A C 1
ATOM 1168 O O . MET A 1 134 ? 33.081 19.733 -41.133 1.00 69.75 134 MET A O 1
ATOM 1172 N N . VAL A 1 135 ? 30.926 20.089 -40.605 1.00 71.50 135 VAL A N 1
ATOM 1173 C CA . VAL A 1 135 ? 30.409 20.105 -41.974 1.00 71.50 135 VAL A CA 1
ATOM 1174 C C . VAL A 1 135 ? 30.788 21.414 -42.643 1.00 71.50 135 VAL A C 1
ATOM 1176 O O . VAL A 1 135 ? 31.387 21.360 -43.707 1.00 71.50 135 VAL A O 1
ATOM 1179 N N . GLU A 1 136 ? 30.546 22.553 -42.005 1.00 71.44 136 GLU A N 1
ATOM 1180 C CA . GLU A 1 136 ? 30.876 23.881 -42.518 1.00 71.44 136 GLU A CA 1
ATOM 1181 C C . GLU A 1 136 ? 32.382 23.980 -42.787 1.00 71.44 136 GLU A C 1
ATOM 1183 O O . GLU A 1 136 ? 32.797 24.002 -43.941 1.00 71.44 136 GLU A O 1
ATOM 1188 N N . ASN A 1 137 ? 33.240 23.812 -41.774 1.00 68.81 137 ASN A N 1
ATOM 1189 C CA . ASN A 1 137 ? 34.686 23.954 -41.985 1.00 68.81 137 ASN A CA 1
ATOM 1190 C C . ASN A 1 137 ? 35.277 22.915 -42.952 1.00 68.81 137 ASN A C 1
ATOM 1192 O O . ASN A 1 137 ? 36.232 23.214 -43.664 1.00 68.81 137 ASN A O 1
ATOM 1196 N N . ARG A 1 138 ? 34.773 21.673 -42.985 1.00 69.75 138 ARG A N 1
ATOM 1197 C CA . ARG A 1 138 ? 35.360 20.622 -43.838 1.00 69.75 138 ARG A CA 1
ATOM 1198 C C . ARG A 1 138 ? 34.818 20.650 -45.259 1.00 69.75 138 ARG A C 1
ATOM 1200 O O . ARG A 1 138 ? 35.561 20.310 -46.178 1.00 69.75 138 ARG A O 1
ATOM 1207 N N . VAL A 1 139 ? 33.541 20.967 -45.443 1.00 70.12 139 VAL A N 1
ATOM 1208 C CA . VAL A 1 139 ? 32.924 21.049 -46.769 1.00 70.12 139 VAL A CA 1
ATOM 1209 C C . VAL A 1 139 ? 33.302 22.368 -47.412 1.00 70.12 139 VAL A C 1
ATOM 1211 O O . VAL A 1 139 ? 33.753 22.329 -48.551 1.00 70.12 139 VAL A O 1
ATOM 1214 N N . GLU A 1 140 ? 33.241 23.490 -46.696 1.00 67.88 140 GLU A N 1
ATOM 1215 C CA . GLU A 1 140 ? 33.624 24.789 -47.251 1.00 67.88 140 GLU A CA 1
ATOM 1216 C C . GLU A 1 140 ? 35.096 24.815 -47.632 1.00 67.88 140 GLU A C 1
ATOM 1218 O O . GLU A 1 140 ? 35.383 25.039 -48.801 1.00 67.88 140 GLU A O 1
ATOM 1223 N N . HIS A 1 141 ? 36.034 24.444 -46.749 1.00 64.00 141 HIS A N 1
ATOM 1224 C CA . HIS A 1 141 ? 37.448 24.420 -47.149 1.00 64.00 141 HIS A CA 1
ATOM 1225 C C . HIS A 1 141 ? 37.735 23.443 -48.288 1.00 64.00 141 HIS A C 1
ATOM 1227 O O . HIS A 1 141 ? 38.625 23.683 -49.097 1.00 64.00 141 HIS A O 1
ATOM 1233 N N . ARG A 1 142 ? 37.019 22.318 -48.376 1.00 65.19 142 ARG A N 1
ATOM 1234 C CA . ARG A 1 142 ? 37.250 21.346 -49.451 1.00 65.19 142 ARG A CA 1
ATOM 1235 C C . ARG A 1 142 ? 36.653 21.816 -50.774 1.00 65.19 142 ARG A C 1
ATOM 1237 O O . ARG A 1 142 ? 37.272 21.601 -51.809 1.00 65.19 142 ARG A O 1
ATOM 1244 N N . VAL A 1 143 ? 35.486 22.452 -50.747 1.00 66.94 143 VAL A N 1
ATOM 1245 C CA . VAL A 1 143 ? 34.842 23.044 -51.925 1.00 66.94 143 VAL A CA 1
ATOM 1246 C C . VAL A 1 143 ? 35.607 24.280 -52.382 1.00 66.94 143 VAL A C 1
ATOM 1248 O O . VAL A 1 143 ? 35.843 24.427 -53.574 1.00 66.94 143 VAL A O 1
ATOM 1251 N N . GLU A 1 144 ? 36.061 25.120 -51.458 1.00 65.31 144 GLU A N 1
ATOM 1252 C CA . GLU A 1 144 ? 36.868 26.300 -51.750 1.00 65.31 144 GLU A CA 1
ATOM 1253 C C . GLU A 1 144 ? 38.238 25.905 -52.306 1.00 65.31 144 GLU A C 1
ATOM 1255 O O . GLU A 1 144 ? 38.610 26.399 -53.364 1.00 65.31 144 GLU A O 1
ATOM 1260 N N . ASN A 1 145 ? 38.934 24.929 -51.710 1.00 59.84 145 ASN A N 1
ATOM 1261 C CA . ASN A 1 145 ? 40.190 24.416 -52.271 1.00 59.84 145 ASN A CA 1
ATOM 1262 C C . ASN A 1 145 ? 39.992 23.784 -53.659 1.00 59.84 145 ASN A C 1
ATOM 1264 O O . ASN A 1 145 ? 40.800 24.033 -54.548 1.00 59.84 145 ASN A O 1
ATOM 1268 N N . MET A 1 146 ? 38.904 23.036 -53.889 1.00 60.03 146 MET A N 1
ATOM 1269 C CA . MET A 1 146 ? 38.584 22.519 -55.229 1.00 60.03 146 MET A CA 1
ATOM 1270 C C . MET A 1 146 ? 38.246 23.642 -56.219 1.00 60.03 146 MET A C 1
ATOM 1272 O O . MET A 1 146 ? 38.633 23.572 -57.379 1.00 60.03 146 MET A O 1
ATOM 1276 N N . LEU A 1 147 ? 37.545 24.696 -55.795 1.00 61.28 147 LEU A N 1
ATOM 1277 C CA . LEU A 1 147 ? 37.226 25.841 -56.652 1.00 61.28 147 LEU A CA 1
ATOM 1278 C C . LEU A 1 147 ? 38.453 26.713 -56.941 1.00 61.28 147 LEU A C 1
ATOM 1280 O O . LEU A 1 147 ? 38.520 27.310 -58.013 1.00 61.28 147 LEU A O 1
ATOM 1284 N N . VAL A 1 148 ? 39.410 26.792 -56.016 1.00 59.22 148 VAL A N 1
ATOM 1285 C CA . VAL A 1 148 ? 40.695 27.473 -56.217 1.00 59.22 148 VAL A CA 1
ATOM 1286 C C . VAL A 1 148 ? 41.576 26.663 -57.167 1.00 59.22 148 VAL A C 1
ATOM 1288 O O . VAL A 1 148 ? 42.104 27.246 -58.109 1.00 59.22 148 VAL A O 1
ATOM 1291 N N . GLU A 1 149 ? 41.656 25.337 -57.017 1.00 53.81 149 GLU A N 1
ATOM 1292 C CA . GLU A 1 149 ? 42.342 24.470 -57.990 1.00 53.81 149 GLU A CA 1
ATOM 1293 C C . GLU A 1 149 ? 41.719 24.553 -59.393 1.00 53.81 149 GLU A C 1
ATOM 1295 O O . GLU A 1 149 ? 42.440 24.506 -60.381 1.00 53.81 149 GLU A O 1
ATOM 1300 N N . VAL A 1 150 ? 40.401 24.755 -59.502 1.00 54.50 150 VAL A N 1
ATOM 1301 C CA . VAL A 1 150 ? 39.709 24.905 -60.797 1.00 54.50 150 VAL A CA 1
ATOM 1302 C C . VAL A 1 150 ? 39.843 26.318 -61.395 1.00 54.50 150 VAL A C 1
ATOM 1304 O O . VAL A 1 150 ? 39.675 26.491 -62.600 1.00 54.50 150 VAL A O 1
ATOM 1307 N N . LYS A 1 151 ? 40.138 27.350 -60.592 1.00 54.91 151 LYS A N 1
ATOM 1308 C CA . LYS A 1 151 ? 40.260 28.746 -61.067 1.00 54.91 151 LYS A CA 1
ATOM 1309 C C . LYS A 1 151 ? 41.682 29.164 -61.431 1.00 54.91 151 LYS A C 1
ATOM 1311 O O . LYS A 1 151 ? 41.848 30.192 -62.092 1.00 54.91 151 LYS A O 1
ATOM 1316 N N . VAL A 1 152 ? 42.698 28.407 -61.025 1.00 51.28 152 VAL A N 1
ATOM 1317 C CA . VAL A 1 152 ? 44.070 28.637 -61.478 1.00 51.28 152 VAL A CA 1
ATOM 1318 C C . VAL A 1 152 ? 44.266 27.897 -62.800 1.00 51.28 152 VAL A C 1
ATOM 1320 O O . VAL A 1 152 ? 44.625 26.728 -62.805 1.00 51.28 152 VAL A O 1
ATOM 1323 N N . ASP A 1 153 ? 44.013 28.638 -63.886 1.00 47.19 153 ASP A N 1
ATOM 1324 C CA . ASP A 1 153 ? 44.603 28.538 -65.237 1.00 47.19 153 ASP A CA 1
ATOM 1325 C C . ASP A 1 153 ? 43.568 28.391 -66.384 1.00 47.19 153 ASP A C 1
ATOM 1327 O O . ASP A 1 153 ? 43.168 27.286 -66.740 1.00 47.19 153 ASP A O 1
ATOM 1331 N N . PRO A 1 154 ? 43.116 29.495 -67.022 1.00 51.38 154 PRO A N 1
ATOM 1332 C CA . PRO A 1 154 ? 42.206 29.450 -68.170 1.00 51.38 154 PRO A CA 1
ATOM 1333 C C . PRO A 1 154 ? 42.942 29.203 -69.508 1.00 51.38 154 PRO A C 1
ATOM 1335 O O . PRO A 1 154 ? 42.510 29.708 -70.545 1.00 51.38 154 PRO A O 1
ATOM 1338 N N . GLY A 1 155 ? 44.069 28.477 -69.503 1.00 53.59 155 GLY A N 1
ATOM 1339 C CA . GLY A 1 155 ? 44.988 28.426 -70.648 1.00 53.59 155 GLY A CA 1
ATOM 1340 C C . GLY A 1 155 ? 45.909 27.209 -70.782 1.00 53.59 155 GLY A C 1
ATOM 1341 O O . GLY A 1 155 ? 46.850 27.288 -71.569 1.00 53.59 155 GLY A O 1
ATOM 1342 N N . SER A 1 156 ? 45.666 26.094 -70.089 1.00 49.62 156 SER A N 1
ATOM 1343 C CA . SER A 1 156 ? 46.360 24.826 -70.360 1.00 49.62 156 SER A CA 1
ATOM 1344 C C . SER A 1 156 ? 45.395 23.80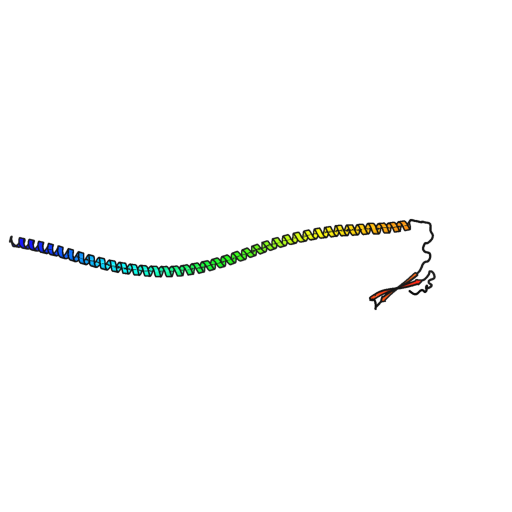8 -70.976 1.00 49.62 156 SER A C 1
ATOM 1346 O O . SER A 1 156 ? 44.413 23.391 -70.368 1.00 49.62 156 SER A O 1
ATOM 1348 N N . GLU A 1 157 ? 45.653 23.470 -72.239 1.00 51.38 157 GLU A N 1
ATOM 1349 C CA . GLU A 1 157 ? 44.948 22.454 -73.022 1.00 51.38 157 GLU A CA 1
ATOM 1350 C C . GLU A 1 157 ? 44.831 21.123 -72.251 1.00 51.38 157 GLU A C 1
ATOM 1352 O O . GLU A 1 157 ? 45.822 20.600 -71.747 1.00 51.38 157 GLU A O 1
ATOM 1357 N N . ASP A 1 158 ? 43.607 20.591 -72.173 1.00 55.94 158 ASP A N 1
ATOM 1358 C CA . ASP A 1 158 ? 43.251 19.189 -71.925 1.00 55.94 158 ASP A CA 1
ATOM 1359 C C . ASP A 1 158 ? 44.138 18.385 -70.949 1.00 55.94 158 ASP A C 1
ATOM 1361 O O . ASP A 1 158 ? 44.942 17.538 -71.338 1.00 55.94 158 ASP A O 1
ATOM 1365 N N . PHE A 1 159 ? 43.870 18.490 -69.642 1.00 58.00 159 PHE A N 1
ATOM 1366 C CA . PHE A 1 159 ? 44.403 17.525 -68.660 1.00 58.00 159 PHE A CA 1
ATOM 1367 C C . PHE A 1 159 ? 43.782 16.114 -68.765 1.00 58.00 159 PHE A C 1
ATOM 1369 O O . PHE A 1 159 ? 44.069 15.241 -67.942 1.00 58.00 159 PHE A O 1
ATOM 1376 N N . ILE A 1 160 ? 42.957 15.849 -69.783 1.00 59.00 160 ILE A N 1
ATOM 1377 C CA . ILE A 1 160 ? 42.546 14.496 -70.163 1.00 59.00 160 ILE A CA 1
ATOM 1378 C C . ILE A 1 160 ? 43.419 14.063 -71.338 1.00 59.00 160 ILE A C 1
ATOM 1380 O O . ILE A 1 160 ? 43.079 14.260 -72.497 1.00 59.00 160 ILE A O 1
ATOM 1384 N N . LEU A 1 161 ? 44.551 13.434 -71.020 1.00 64.75 161 LEU A N 1
ATOM 1385 C CA . LEU A 1 161 ? 45.494 12.938 -72.028 1.00 64.75 161 LEU A CA 1
ATOM 1386 C C . LEU A 1 161 ? 44.927 11.779 -72.867 1.00 64.75 161 LEU A C 1
ATOM 1388 O O . LEU A 1 161 ? 45.403 11.546 -73.974 1.00 64.75 161 LEU A O 1
ATOM 1392 N N . GLN A 1 162 ? 43.974 11.009 -72.321 1.00 66.88 162 GLN A N 1
ATOM 1393 C CA . GLN A 1 162 ? 43.363 9.860 -72.995 1.00 66.88 162 GLN A CA 1
ATOM 1394 C C . GLN A 1 162 ? 42.038 9.461 -72.326 1.00 66.88 162 GLN A C 1
ATOM 1396 O O . GLN A 1 162 ? 41.971 9.326 -71.099 1.00 66.88 162 GLN A O 1
ATOM 1401 N N . THR A 1 163 ? 40.995 9.198 -73.114 1.00 78.06 163 THR A N 1
ATOM 1402 C CA . THR A 1 163 ? 39.699 8.713 -72.609 1.00 78.06 163 THR A CA 1
ATOM 1403 C C . THR A 1 163 ? 39.645 7.185 -72.619 1.00 78.06 163 THR A C 1
ATOM 1405 O O . THR A 1 163 ? 39.920 6.545 -73.628 1.00 78.06 163 THR A O 1
ATOM 1408 N N . ARG A 1 164 ? 39.238 6.558 -71.507 1.00 82.50 164 ARG A N 1
ATOM 1409 C CA . ARG A 1 164 ? 39.067 5.095 -71.426 1.00 82.50 164 ARG A CA 1
ATOM 1410 C C . ARG A 1 164 ? 37.644 4.712 -71.083 1.00 82.50 164 ARG A C 1
ATOM 1412 O O . ARG A 1 164 ? 37.007 5.340 -70.244 1.00 82.50 164 ARG A O 1
ATOM 1419 N N . THR A 1 165 ? 37.172 3.639 -71.705 1.00 84.50 165 THR A N 1
ATOM 1420 C CA . THR A 1 165 ? 35.862 3.049 -71.399 1.00 84.50 165 THR A CA 1
ATOM 1421 C C . THR A 1 165 ? 36.065 1.792 -70.568 1.00 84.50 165 THR A C 1
ATOM 1423 O O . THR A 1 165 ? 37.007 1.042 -70.819 1.00 84.50 165 THR A O 1
ATOM 1426 N N . TYR A 1 166 ? 35.192 1.548 -69.593 1.00 85.81 166 TYR A N 1
ATOM 1427 C CA . TYR A 1 166 ? 35.272 0.368 -68.741 1.00 85.81 166 TYR A CA 1
ATOM 1428 C C . TYR A 1 166 ? 33.960 -0.407 -68.722 1.00 85.81 166 TYR A C 1
ATOM 1430 O O . TYR A 1 166 ? 32.903 0.177 -68.489 1.00 85.81 166 TYR A O 1
ATOM 1438 N N . ASP A 1 167 ? 34.056 -1.727 -68.872 1.00 88.31 167 ASP A N 1
ATOM 1439 C CA . ASP A 1 167 ? 32.963 -2.633 -68.524 1.00 88.31 167 ASP A CA 1
ATOM 1440 C C . ASP A 1 167 ? 33.118 -3.046 -67.058 1.00 88.31 167 ASP A C 1
ATOM 1442 O O . ASP A 1 167 ? 34.195 -3.487 -66.634 1.00 88.31 167 ASP A O 1
ATOM 1446 N N . LEU A 1 168 ? 32.037 -2.919 -66.289 1.00 90.88 168 LEU A N 1
ATOM 1447 C CA . LEU A 1 168 ? 31.991 -3.271 -64.872 1.00 90.88 168 LEU A CA 1
ATOM 1448 C C . LEU A 1 168 ? 31.045 -4.448 -64.653 1.00 90.88 168 LEU A C 1
ATOM 1450 O O . LEU A 1 168 ? 29.876 -4.391 -65.030 1.00 90.88 168 LEU A O 1
ATOM 1454 N N . TYR A 1 169 ? 31.534 -5.487 -63.978 1.00 88.56 169 TYR A N 1
ATOM 1455 C CA . TYR A 1 169 ? 30.716 -6.622 -63.556 1.00 88.56 169 TYR A CA 1
ATOM 1456 C C . TYR A 1 169 ? 30.795 -6.776 -62.044 1.00 88.56 169 TYR A C 1
ATOM 1458 O O . TYR A 1 169 ? 31.885 -6.843 -61.480 1.00 88.56 169 TYR A O 1
ATOM 1466 N N . ILE A 1 170 ? 29.647 -6.879 -61.378 1.00 92.81 170 ILE A N 1
ATOM 1467 C CA . ILE A 1 170 ? 29.580 -7.214 -59.955 1.00 92.81 170 ILE A CA 1
ATOM 1468 C C . ILE A 1 170 ? 29.117 -8.659 -59.843 1.00 92.81 170 ILE A C 1
ATOM 1470 O O . ILE A 1 170 ? 28.082 -9.047 -60.379 1.00 92.81 170 ILE A O 1
ATOM 1474 N N . THR A 1 171 ? 29.902 -9.458 -59.138 1.00 93.38 171 THR A N 1
ATOM 1475 C CA . THR A 1 171 ? 29.607 -10.861 -58.844 1.00 93.38 171 THR A CA 1
ATOM 1476 C C . THR A 1 171 ? 29.573 -11.060 -57.339 1.00 93.38 171 THR A C 1
ATOM 1478 O O . THR A 1 171 ? 30.194 -10.299 -56.604 1.00 93.38 171 THR A O 1
ATOM 1481 N N . TYR A 1 172 ? 28.857 -12.069 -56.858 1.00 94.75 172 TYR A N 1
ATOM 1482 C CA . TYR A 1 172 ? 28.876 -12.412 -55.441 1.00 94.75 172 TYR A CA 1
ATOM 1483 C C . TYR A 1 172 ? 29.929 -13.487 -55.180 1.00 94.75 172 TYR A C 1
ATOM 1485 O O . TYR A 1 172 ? 29.855 -14.582 -55.743 1.00 94.75 172 TYR A O 1
ATOM 1493 N N . ASP A 1 173 ? 30.907 -13.183 -54.332 1.00 94.56 173 ASP A N 1
ATOM 1494 C CA . ASP A 1 173 ? 31.888 -14.165 -53.898 1.00 94.56 173 ASP A CA 1
ATOM 1495 C C . ASP A 1 173 ? 31.302 -15.007 -52.764 1.00 94.56 173 ASP A C 1
ATOM 1497 O O . ASP A 1 173 ? 31.140 -14.546 -51.635 1.00 94.56 173 ASP A O 1
ATOM 1501 N N . LYS A 1 174 ? 30.987 -16.268 -53.065 1.00 93.31 174 LYS A N 1
ATOM 1502 C CA . LYS A 1 174 ? 30.361 -17.175 -52.099 1.00 93.31 174 LYS A CA 1
ATOM 1503 C C . LYS A 1 174 ? 31.269 -17.516 -50.911 1.00 93.31 174 LYS A C 1
ATOM 1505 O O . LYS A 1 174 ? 30.748 -17.816 -49.841 1.00 93.31 174 LYS A O 1
ATOM 1510 N N . TYR A 1 175 ? 32.590 -17.509 -51.086 1.00 91.88 175 TYR A N 1
ATOM 1511 C CA . TYR A 1 175 ? 33.529 -17.891 -50.030 1.00 91.88 175 TYR A CA 1
ATOM 1512 C C . TYR A 1 175 ? 33.713 -16.759 -49.017 1.00 91.88 175 TYR A C 1
ATOM 1514 O O . TYR A 1 175 ? 33.644 -16.991 -47.814 1.00 91.88 175 TYR A O 1
ATOM 1522 N N . TYR A 1 176 ? 33.888 -15.528 -49.504 1.00 91.88 176 TYR A N 1
ATOM 1523 C CA . TYR A 1 176 ? 34.073 -14.350 -48.648 1.00 91.88 176 TYR A CA 1
ATOM 1524 C C . TYR A 1 176 ? 32.766 -13.634 -48.288 1.00 91.88 176 TYR A C 1
ATOM 1526 O O . TYR A 1 176 ? 32.785 -12.697 -47.497 1.00 91.88 176 TYR A O 1
ATOM 1534 N N . GLN A 1 177 ? 31.639 -14.075 -48.853 1.00 93.44 177 GLN A N 1
ATOM 1535 C CA . GLN A 1 177 ? 30.298 -13.523 -48.644 1.00 93.44 177 GLN A CA 1
ATOM 1536 C C . GLN A 1 177 ? 30.179 -12.019 -48.942 1.00 93.44 177 GLN A C 1
ATOM 1538 O O . GLN A 1 177 ? 29.340 -11.323 -48.369 1.00 93.44 177 GLN A O 1
ATOM 1543 N N . THR A 1 178 ? 30.987 -11.514 -49.873 1.00 92.50 178 THR A N 1
ATOM 1544 C CA . THR A 1 178 ? 31.044 -10.099 -50.257 1.00 92.50 178 THR A CA 1
ATOM 1545 C C . THR A 1 178 ? 30.883 -9.921 -51.770 1.00 92.50 178 THR A C 1
ATOM 1547 O O . THR A 1 178 ? 31.183 -10.833 -52.550 1.00 92.50 178 THR A O 1
ATOM 1550 N N . PRO A 1 179 ? 30.387 -8.759 -52.233 1.00 93.06 179 PRO A N 1
ATOM 1551 C CA . PRO A 1 179 ? 30.373 -8.445 -53.655 1.00 93.06 179 PRO A CA 1
ATOM 1552 C C . PRO A 1 179 ? 31.804 -8.231 -54.172 1.00 93.06 179 PRO A C 1
ATOM 1554 O O . PRO A 1 179 ? 32.589 -7.486 -53.588 1.00 93.06 179 PRO A O 1
ATOM 1557 N N . ARG A 1 180 ? 32.132 -8.864 -55.299 1.00 92.31 180 ARG A N 1
ATOM 1558 C CA . ARG A 1 180 ? 33.397 -8.732 -56.025 1.00 92.31 180 ARG A CA 1
ATOM 1559 C C . ARG A 1 180 ? 33.171 -7.992 -57.341 1.00 92.31 180 ARG A C 1
ATOM 1561 O O . ARG A 1 180 ? 32.350 -8.416 -58.157 1.00 92.31 180 ARG A O 1
ATOM 1568 N N . LEU A 1 181 ? 33.927 -6.916 -57.546 1.00 92.50 181 LEU A N 1
ATOM 1569 C CA . LEU A 1 181 ? 33.899 -6.089 -58.750 1.00 92.50 181 LEU A CA 1
ATOM 1570 C C . LEU A 1 181 ? 34.988 -6.531 -59.737 1.00 92.50 181 LEU A C 1
ATOM 1572 O O . LEU A 1 181 ? 36.147 -6.684 -59.358 1.00 92.50 181 LEU A O 1
ATOM 1576 N N . TRP A 1 182 ? 34.620 -6.676 -61.005 1.00 87.56 182 TRP A N 1
ATOM 1577 C CA . TRP A 1 182 ? 35.529 -6.892 -62.127 1.00 87.56 182 TRP A CA 1
ATOM 1578 C C . TRP A 1 182 ? 35.494 -5.668 -63.033 1.00 87.56 182 TRP A C 1
ATOM 1580 O O . TRP A 1 182 ? 34.414 -5.215 -63.417 1.00 87.56 182 TRP A O 1
ATOM 1590 N N . LEU A 1 183 ? 36.672 -5.156 -63.382 1.00 89.12 183 LEU A N 1
ATOM 1591 C CA . LEU A 1 183 ? 36.843 -3.969 -64.211 1.00 89.12 183 LEU A CA 1
ATOM 1592 C C . LEU A 1 183 ? 37.647 -4.335 -65.460 1.00 89.12 183 LEU A C 1
ATOM 1594 O O . LEU A 1 183 ? 38.781 -4.804 -65.353 1.00 89.12 183 LEU A O 1
ATOM 1598 N N . PHE A 1 184 ? 37.087 -4.091 -66.644 1.00 84.44 184 PHE A N 1
ATOM 1599 C CA . PHE A 1 184 ? 37.791 -4.286 -67.912 1.00 84.44 184 PHE A CA 1
ATOM 1600 C C . PHE A 1 184 ? 37.907 -2.968 -68.660 1.00 84.44 184 PHE A C 1
ATOM 1602 O O . PHE A 1 184 ? 36.904 -2.426 -69.107 1.00 84.44 184 PHE A O 1
ATOM 1609 N N . GLY A 1 185 ? 39.135 -2.461 -68.780 1.00 87.25 185 GLY A N 1
ATOM 1610 C CA . GLY A 1 185 ? 39.426 -1.206 -69.466 1.00 87.25 185 GLY A CA 1
ATOM 1611 C C . GLY A 1 185 ? 39.707 -1.378 -70.952 1.00 87.25 185 GLY A C 1
ATOM 1612 O O . GLY A 1 185 ? 40.399 -2.311 -71.376 1.00 87.25 185 GLY A O 1
ATOM 1613 N N . TYR A 1 186 ? 39.210 -0.423 -71.724 1.00 82.12 186 TYR A N 1
ATOM 1614 C CA . TYR A 1 186 ? 39.463 -0.273 -73.145 1.00 82.12 186 TYR A CA 1
ATOM 1615 C C . TYR A 1 186 ? 40.011 1.116 -73.428 1.00 82.12 186 TYR A C 1
ATOM 1617 O O . TYR A 1 186 ? 39.630 2.097 -72.784 1.00 82.12 186 TYR A O 1
ATOM 1625 N N . ASP A 1 187 ? 40.902 1.169 -74.408 1.00 82.88 187 ASP A N 1
ATOM 1626 C CA . ASP A 1 187 ? 41.410 2.427 -74.936 1.00 82.88 187 ASP A CA 1
ATOM 1627 C C . ASP A 1 187 ? 40.395 3.094 -75.892 1.00 82.88 187 ASP A C 1
ATOM 1629 O O . ASP A 1 187 ? 39.347 2.513 -76.186 1.00 82.88 187 ASP A O 1
ATOM 1633 N N . GLU A 1 188 ? 40.704 4.279 -76.416 1.00 78.25 188 GLU A N 1
ATOM 1634 C CA . GLU A 1 188 ? 39.824 5.097 -77.272 1.00 78.25 188 GLU A CA 1
ATOM 1635 C C . GLU A 1 188 ? 39.307 4.355 -78.517 1.00 78.25 188 GLU A C 1
ATOM 1637 O O . GLU A 1 188 ? 38.181 4.568 -78.961 1.00 78.25 188 GLU A O 1
ATOM 1642 N N . VAL A 1 189 ? 40.087 3.401 -79.038 1.00 79.19 189 VAL A N 1
ATOM 1643 C CA . VAL A 1 189 ? 39.731 2.569 -80.207 1.00 79.19 189 VAL A CA 1
ATOM 1644 C C . VAL A 1 189 ? 39.043 1.247 -79.802 1.00 79.19 189 VAL A C 1
ATOM 1646 O O . VAL A 1 189 ? 38.902 0.331 -80.606 1.00 79.19 189 VAL A O 1
ATOM 1649 N N . ARG A 1 190 ? 38.613 1.111 -78.539 1.00 73.00 190 ARG A N 1
ATOM 1650 C CA . ARG A 1 190 ? 37.991 -0.096 -77.949 1.00 73.00 190 ARG A CA 1
ATOM 1651 C C . ARG A 1 190 ? 38.855 -1.365 -77.967 1.00 73.00 190 ARG A C 1
ATOM 1653 O O . ARG A 1 190 ? 38.347 -2.480 -77.849 1.00 73.00 190 ARG A O 1
ATOM 1660 N N . THR A 1 191 ? 40.174 -1.224 -78.038 1.00 75.50 191 THR A N 1
ATOM 1661 C CA . THR A 1 191 ? 41.093 -2.362 -77.899 1.00 75.50 191 THR A CA 1
ATOM 1662 C C . THR A 1 191 ? 41.314 -2.672 -76.420 1.00 75.50 191 THR A C 1
ATOM 1664 O O . THR A 1 191 ? 41.633 -1.785 -75.624 1.00 75.50 191 THR A O 1
ATOM 1667 N N . ARG A 1 192 ? 41.142 -3.940 -76.029 1.00 70.38 192 ARG A N 1
ATOM 1668 C CA . ARG A 1 192 ? 41.307 -4.378 -74.636 1.00 70.38 192 ARG A CA 1
ATOM 1669 C C . ARG A 1 192 ? 42.782 -4.326 -74.246 1.00 70.38 192 ARG A C 1
ATOM 1671 O O . ARG A 1 192 ? 43.596 -5.078 -74.785 1.00 70.38 192 ARG A O 1
ATOM 1678 N N . THR A 1 193 ? 43.129 -3.483 -73.280 1.00 61.97 193 THR A N 1
ATOM 1679 C CA . THR A 1 193 ? 44.489 -3.446 -72.735 1.00 61.97 193 THR A CA 1
ATOM 1680 C C . THR A 1 193 ? 44.664 -4.626 -71.781 1.00 61.97 193 THR A C 1
ATOM 1682 O O . THR A 1 193 ? 44.071 -4.705 -70.708 1.00 61.97 193 THR A O 1
ATOM 1685 N N . ARG A 1 194 ? 45.432 -5.632 -72.210 1.00 52.50 194 ARG A N 1
ATOM 1686 C CA . ARG A 1 194 ? 45.620 -6.872 -71.450 1.00 52.50 194 ARG A CA 1
ATOM 1687 C C . ARG A 1 194 ? 46.685 -6.657 -70.369 1.00 52.50 194 ARG A C 1
ATOM 1689 O O . ARG A 1 194 ? 47.869 -6.864 -70.612 1.00 52.50 194 ARG A O 1
ATOM 1696 N N . ARG A 1 195 ? 46.265 -6.289 -69.160 1.00 46.19 195 ARG A N 1
ATOM 1697 C CA . ARG A 1 195 ? 47.008 -6.602 -67.931 1.00 46.19 195 ARG A CA 1
ATOM 1698 C C . ARG A 1 195 ? 46.036 -7.135 -66.890 1.00 46.19 195 ARG A C 1
ATOM 1700 O O . ARG A 1 195 ? 45.065 -6.479 -66.539 1.00 46.19 195 ARG A O 1
ATOM 1707 N N . VAL A 1 196 ? 46.292 -8.374 -66.496 1.00 41.66 196 VAL A N 1
ATOM 1708 C CA . VAL A 1 196 ? 45.614 -9.079 -65.411 1.00 41.66 196 VAL A CA 1
ATOM 1709 C C . VAL A 1 196 ? 46.107 -8.457 -64.101 1.00 41.66 196 VAL A C 1
ATOM 1711 O O . VAL A 1 196 ? 47.321 -8.339 -63.928 1.00 41.66 196 VAL A O 1
ATOM 1714 N N . LEU A 1 197 ? 45.185 -8.032 -63.235 1.00 41.97 197 LEU A N 1
ATOM 1715 C CA . LEU A 1 197 ? 45.417 -7.949 -61.790 1.00 41.97 197 LEU A CA 1
ATOM 1716 C C . LEU A 1 197 ? 44.890 -9.239 -61.163 1.00 41.97 197 LEU A C 1
ATOM 1718 O O . LEU A 1 197 ? 43.804 -9.683 -61.607 1.00 41.97 197 LEU A O 1
#

Secondary structure (DSSP, 8-state):
-HHHHHHHHHHHHHHHHHHHHHHHHHHHHHHHHHHHHHHHHHHHHHHHHHHHHHHHHHHHHHHHHHHHHHHHHHHHHHHHHHHHHHHHHHHHHHHHHHHHHHHHHHHHHHHHHHHHHHHHHHHIIIIIHHHHHHHHHHHHHHHHHHHHHHHS-TT---S-----EEEEEEEEETTTTEEEEEEEEE-TT--B-----

Organism: NCBI:txid230148

Foldseek 3Di:
DVPVVVVVVVCCVVCVVVCCVCCVVVVCVVCVVVCVVVVCVVVVVVVVVVCVVCCCVVVVVVCVVVVCVVCVVVVCVCCVVVCCVCVVVVVCVCCVVVCCCVVVVCVCVVVVVCCCVVVCCCCCVVVVVVVVVCCCVVVVVVVVVVVVVVPPDPDDPDPPPFDKDWDWDWDQDPVVRDIDIDIWIAGPVRDTDDDDD

Radius of gyration: 70.03 Å; chains: 1; bounding box: 113×47×197 Å

pLDDT: mean 70.26, std 9.6, range [41.66, 94.75]

InterPro domains:
  IPR007135 Ubiquitin-like-conjugating enzyme Atg3/Atg10 [PF03987] (98-189)